Protein AF-0000000074165603 (afdb_homodimer)

Organism: Halobacterium salinarum (strain ATCC 700922 / JCM 11081 / NRC-1) (NCBI:txid64091)

Radius of gyration: 20.22 Å; Cα contacts (8 Å, |Δi|>4): 491; chains: 2; bounding box: 45×56×43 Å

Structure (mmCIF, N/CA/C/O backbone):
data_AF-0000000074165603-model_v1
#
loop_
_entity.id
_entity.type
_entity.pdbx_description
1 polymer 'Uncharacterized protein'
#
loop_
_atom_site.group_PDB
_atom_site.id
_atom_site.type_symbol
_atom_site.label_atom_id
_atom_site.label_alt_id
_atom_site.label_comp_id
_atom_site.label_asym_id
_atom_site.label_entity_id
_atom_site.label_seq_id
_atom_site.pdbx_PDB_ins_code
_atom_site.Cartn_x
_atom_site.Cartn_y
_atom_site.Cartn_z
_atom_site.occupancy
_atom_site.B_iso_or_equiv
_atom_site.auth_seq_id
_atom_site.auth_comp_id
_atom_site.auth_asym_id
_atom_site.auth_atom_id
_atom_site.pdbx_PDB_model_num
ATOM 1 N N . MET A 1 1 ? 16.109 -13.812 -16.594 1 85.31 1 MET A N 1
ATOM 2 C CA . MET A 1 1 ? 16.391 -13.234 -15.289 1 85.31 1 MET A CA 1
ATOM 3 C C . MET A 1 1 ? 15.109 -13.07 -14.477 1 85.31 1 MET A C 1
ATOM 5 O O . MET A 1 1 ? 14.062 -12.742 -15.023 1 85.31 1 MET A O 1
ATOM 9 N N . THR A 1 2 ? 15.117 -13.531 -13.18 1 95.44 2 THR A N 1
ATOM 10 C CA . THR A 1 2 ? 13.961 -13.492 -12.297 1 95.44 2 THR A CA 1
ATOM 11 C C . THR A 1 2 ? 13.578 -12.055 -11.961 1 95.44 2 THR A C 1
ATOM 13 O O . THR A 1 2 ? 14.445 -11.234 -11.641 1 95.44 2 THR A O 1
ATOM 16 N N . GLU A 1 3 ? 12.375 -11.766 -12.234 1 96.88 3 GLU A N 1
ATOM 17 C CA . GLU A 1 3 ? 11.82 -10.461 -11.875 1 96.88 3 GLU A CA 1
ATOM 18 C C . GLU A 1 3 ? 11.133 -10.508 -10.508 1 96.88 3 GLU A C 1
ATOM 20 O O . GLU A 1 3 ? 10.469 -11.492 -10.18 1 96.88 3 GLU A O 1
ATOM 25 N N . THR A 1 4 ? 11.375 -9.523 -9.695 1 97.38 4 THR A N 1
ATOM 26 C CA . THR A 1 4 ? 10.695 -9.445 -8.406 1 97.38 4 THR A CA 1
ATOM 27 C C . THR A 1 4 ? 9.758 -8.242 -8.359 1 97.38 4 THR A C 1
ATOM 29 O O . THR A 1 4 ? 10.133 -7.137 -8.758 1 97.38 4 THR A O 1
ATOM 32 N N . ARG A 1 5 ? 8.547 -8.469 -7.859 1 97.38 5 ARG A N 1
ATOM 33 C CA . ARG A 1 5 ? 7.52 -7.441 -7.719 1 97.38 5 ARG A CA 1
ATOM 34 C C . ARG A 1 5 ? 6.984 -7.398 -6.289 1 97.38 5 ARG A C 1
ATOM 36 O O . ARG A 1 5 ? 6.84 -8.438 -5.645 1 97.38 5 ARG A O 1
ATOM 43 N N . GLY A 1 6 ? 6.656 -6.121 -5.879 1 97.06 6 GLY A N 1
ATOM 44 C CA . GLY A 1 6 ? 6.031 -5.988 -4.57 1 97.06 6 GLY A CA 1
ATOM 45 C C . GLY A 1 6 ? 6.934 -5.328 -3.543 1 97.06 6 GLY A C 1
ATOM 46 O O . GLY A 1 6 ? 8.062 -4.945 -3.855 1 97.06 6 GLY A O 1
ATOM 47 N N . VAL A 1 7 ? 6.367 -5.277 -2.314 1 96.5 7 VAL A N 1
ATOM 48 C CA . VAL A 1 7 ? 7.027 -4.473 -1.297 1 96.5 7 VAL A CA 1
ATOM 49 C C . VAL A 1 7 ? 7.145 -5.27 0.001 1 96.5 7 VAL A C 1
ATOM 51 O O . VAL A 1 7 ? 8.133 -5.148 0.724 1 96.5 7 VAL A O 1
ATOM 54 N N . PHE A 1 8 ? 6.246 -6.145 0.293 1 97.88 8 PHE A N 1
ATOM 55 C CA . PHE A 1 8 ? 6.18 -6.812 1.588 1 97.88 8 PHE A CA 1
ATOM 56 C C . PHE A 1 8 ? 6.754 -8.227 1.5 1 97.88 8 PHE A C 1
ATOM 58 O O . PHE A 1 8 ? 6.324 -9.023 0.666 1 97.88 8 PHE A O 1
ATOM 65 N N . ALA A 1 9 ? 7.609 -8.578 2.256 1 97.12 9 ALA A N 1
ATOM 66 C CA . ALA A 1 9 ? 8.117 -9.93 2.496 1 97.12 9 ALA A CA 1
ATOM 67 C C . ALA A 1 9 ? 8.312 -10.18 3.986 1 97.12 9 ALA A C 1
ATOM 69 O O . ALA A 1 9 ? 9.445 -10.32 4.457 1 97.12 9 ALA A O 1
ATOM 70 N N . PRO A 1 10 ? 7.203 -10.211 4.699 1 98.12 10 PRO A N 1
ATOM 71 C CA . PRO A 1 10 ? 7.332 -10.352 6.152 1 98.12 10 PRO A CA 1
ATOM 72 C C . PRO A 1 10 ? 8.117 -11.594 6.555 1 98.12 10 PRO A C 1
ATOM 74 O O . PRO A 1 10 ? 7.859 -12.688 6.043 1 98.12 10 PRO A O 1
ATOM 77 N N . GLU A 1 11 ? 8.961 -11.445 7.527 1 98.25 11 GLU A N 1
ATOM 78 C CA . GLU A 1 11 ? 9.82 -12.555 7.934 1 98.25 11 GLU A CA 1
ATOM 79 C C . GLU A 1 11 ? 9.195 -13.336 9.094 1 98.25 11 GLU A C 1
ATOM 81 O O . GLU A 1 11 ? 9.492 -14.516 9.281 1 98.25 11 GLU A O 1
ATOM 86 N N . THR A 1 12 ? 8.422 -12.602 9.898 1 98.62 12 THR A N 1
ATOM 87 C CA . THR A 1 12 ? 7.766 -13.203 11.055 1 98.62 12 THR A CA 1
ATOM 88 C C . THR A 1 12 ? 6.277 -12.875 11.07 1 98.62 12 THR A C 1
ATOM 90 O O . THR A 1 12 ? 5.824 -12.008 10.32 1 98.62 12 THR A O 1
ATOM 93 N N . VAL A 1 13 ? 5.598 -13.484 11.953 1 98.62 13 VAL A N 1
ATOM 94 C CA . VAL A 1 13 ? 4.18 -13.188 12.148 1 98.62 13 VAL A CA 1
ATOM 95 C C . VAL A 1 13 ? 4.016 -11.758 12.656 1 98.62 13 VAL A C 1
ATOM 97 O O . VAL A 1 13 ? 3.121 -11.039 12.211 1 98.62 13 VAL A O 1
ATOM 100 N N . ALA A 1 14 ? 4.879 -11.344 13.531 1 98.38 14 ALA A N 1
ATOM 101 C CA . ALA A 1 14 ? 4.828 -9.984 14.047 1 98.38 14 ALA A CA 1
ATOM 102 C C . ALA A 1 14 ? 5.035 -8.969 12.93 1 98.38 14 ALA A C 1
ATOM 104 O O . ALA A 1 14 ? 4.363 -7.93 12.891 1 98.38 14 ALA A O 1
ATOM 105 N N . ASP A 1 15 ? 5.965 -9.305 12.031 1 97.94 15 ASP A N 1
ATOM 106 C CA . ASP A 1 15 ? 6.211 -8.445 10.875 1 97.94 15 ASP A CA 1
ATOM 107 C C . ASP A 1 15 ? 4.973 -8.352 9.984 1 97.94 15 ASP A C 1
ATOM 109 O O . ASP A 1 15 ? 4.633 -7.27 9.5 1 97.94 15 ASP A O 1
ATOM 113 N N . ALA A 1 16 ? 4.359 -9.469 9.766 1 98.56 16 ALA A N 1
ATOM 114 C CA . ALA A 1 16 ? 3.148 -9.508 8.953 1 98.56 16 ALA A CA 1
ATOM 115 C C . ALA A 1 16 ? 2.049 -8.641 9.562 1 98.56 16 ALA A C 1
ATOM 117 O O . ALA A 1 16 ? 1.403 -7.863 8.852 1 98.56 16 ALA A O 1
ATOM 118 N N . LYS A 1 17 ? 1.835 -8.742 10.812 1 98.38 17 LYS A N 1
ATOM 119 C CA . LYS A 1 17 ? 0.836 -7.949 11.523 1 98.38 17 LYS A CA 1
ATOM 120 C C . LYS A 1 17 ? 1.14 -6.457 11.414 1 98.38 17 LYS A C 1
ATOM 122 O O . LYS A 1 17 ? 0.238 -5.648 11.172 1 98.38 17 LYS A O 1
ATOM 127 N N . ALA A 1 18 ? 2.383 -6.145 11.523 1 97.5 18 ALA A N 1
ATOM 128 C CA . ALA A 1 18 ? 2.781 -4.742 11.445 1 97.5 18 ALA A CA 1
ATOM 129 C C . ALA A 1 18 ? 2.502 -4.168 10.055 1 97.5 18 ALA A C 1
ATOM 131 O O . ALA A 1 18 ? 2.006 -3.047 9.93 1 97.5 18 ALA A O 1
ATOM 132 N N . ARG A 1 19 ? 2.83 -4.953 9.016 1 97.75 19 ARG A N 1
ATOM 133 C CA . ARG A 1 19 ? 2.584 -4.492 7.656 1 97.75 19 ARG A CA 1
ATOM 134 C C . ARG A 1 19 ? 1.089 -4.391 7.375 1 97.75 19 ARG A C 1
ATOM 136 O O . ARG A 1 19 ? 0.64 -3.457 6.703 1 97.75 19 ARG A O 1
ATOM 143 N N . PHE A 1 20 ? 0.379 -5.359 7.945 1 98.56 20 PHE A N 1
ATOM 144 C CA . PHE A 1 20 ? -1.066 -5.348 7.754 1 98.56 20 PHE A CA 1
ATOM 145 C C . PHE A 1 20 ? -1.692 -4.129 8.43 1 98.56 20 PHE A C 1
ATOM 147 O O . PHE A 1 20 ? -2.594 -3.502 7.867 1 98.56 20 PHE A O 1
ATOM 154 N N . GLU A 1 21 ? -1.226 -3.768 9.57 1 97 21 GLU A N 1
ATOM 155 C CA . GLU A 1 21 ? -1.684 -2.564 10.258 1 97 21 GLU A CA 1
ATOM 156 C C . GLU A 1 21 ? -1.319 -1.309 9.477 1 97 21 GLU A C 1
ATOM 158 O O . GLU A 1 21 ? -2.096 -0.352 9.43 1 97 21 GLU A O 1
ATOM 163 N N . ALA A 1 22 ? -0.231 -1.366 8.805 1 95.94 22 ALA A N 1
ATOM 164 C CA . ALA A 1 22 ? 0.27 -0.199 8.086 1 95.94 22 ALA A CA 1
ATOM 165 C C . ALA A 1 22 ? -0.603 0.113 6.871 1 95.94 22 ALA A C 1
ATOM 167 O O . ALA A 1 22 ? -0.671 1.262 6.43 1 95.94 22 ALA A O 1
ATOM 168 N N . VAL A 1 23 ? -1.326 -0.876 6.363 1 97.88 23 VAL A N 1
ATOM 169 C CA . VAL A 1 23 ? -2.107 -0.605 5.16 1 97.88 23 VAL A CA 1
ATOM 170 C C . VAL A 1 23 ? -3.543 -0.251 5.547 1 97.88 23 VAL A C 1
ATOM 172 O O . VAL A 1 23 ? -4.363 0.071 4.684 1 97.88 23 VAL A O 1
ATOM 175 N N . GLY A 1 24 ? -3.824 -0.304 6.844 1 97.5 24 GLY A N 1
ATOM 176 C CA . GLY A 1 24 ? -5.145 0.102 7.309 1 97.5 24 GLY A CA 1
ATOM 177 C C . GLY A 1 24 ? -5.555 1.472 6.805 1 97.5 24 GLY A C 1
ATOM 178 O O . GLY A 1 24 ? -6.598 1.613 6.16 1 97.5 24 GLY A O 1
ATOM 179 N N . PRO A 1 25 ? -4.777 2.484 7.008 1 96.62 25 PRO A N 1
ATOM 180 C CA . PRO A 1 25 ? -5.102 3.828 6.523 1 96.62 25 PRO A CA 1
ATOM 181 C C . PRO A 1 25 ? -5.273 3.885 5.008 1 96.62 25 PRO A C 1
ATOM 183 O O . PRO A 1 25 ? -6.121 4.625 4.504 1 96.62 25 PRO A O 1
ATOM 186 N N . ALA A 1 26 ? -4.449 3.1 4.328 1 97.94 26 ALA A N 1
ATOM 187 C CA . ALA A 1 26 ? -4.578 3.039 2.875 1 97.94 26 ALA A CA 1
ATOM 188 C C . ALA A 1 26 ? -5.941 2.488 2.465 1 97.94 26 ALA A C 1
ATOM 190 O O . ALA A 1 26 ? -6.578 3.012 1.549 1 97.94 26 ALA A O 1
ATOM 191 N N . ALA A 1 27 ? -6.367 1.441 3.17 1 98.38 27 ALA A N 1
ATOM 192 C CA . ALA A 1 27 ? -7.668 0.84 2.893 1 98.38 27 ALA A CA 1
ATOM 193 C C . ALA A 1 27 ? -8.789 1.856 3.074 1 98.38 27 ALA A C 1
ATOM 195 O O . ALA A 1 27 ? -9.68 1.967 2.229 1 98.38 27 ALA A O 1
ATOM 196 N N . GLN A 1 28 ? -8.758 2.609 4.121 1 98.25 28 GLN A N 1
ATOM 197 C CA . GLN A 1 28 ? -9.766 3.627 4.406 1 98.25 28 GLN A CA 1
ATOM 198 C C . GLN A 1 28 ? -9.734 4.738 3.361 1 98.25 28 GLN A C 1
ATOM 200 O O . GLN A 1 28 ? -10.773 5.105 2.807 1 98.25 28 GLN A O 1
ATOM 205 N N . ALA A 1 29 ? -8.578 5.184 3.047 1 98.25 29 ALA A N 1
ATOM 206 C CA . ALA A 1 29 ? -8.414 6.309 2.131 1 98.25 29 ALA A CA 1
ATOM 207 C C . ALA A 1 29 ? -8.844 5.93 0.714 1 98.25 29 ALA A C 1
ATOM 209 O O . ALA A 1 29 ? -9.516 6.707 0.031 1 98.25 29 ALA A O 1
ATOM 210 N N . VAL A 1 30 ? -8.438 4.77 0.313 1 98.44 30 VAL A N 1
ATOM 211 C CA . VAL A 1 30 ? -8.734 4.367 -1.058 1 98.44 30 VAL A CA 1
ATOM 212 C C . VAL A 1 30 ? -10.234 4.137 -1.214 1 98.44 30 VAL A C 1
ATOM 214 O O . VAL A 1 30 ? -10.812 4.465 -2.254 1 98.44 30 VAL A O 1
ATOM 217 N N . THR A 1 31 ? -10.891 3.584 -0.212 1 98.31 31 THR A N 1
ATOM 218 C CA . THR A 1 31 ? -12.336 3.371 -0.27 1 98.31 31 THR A CA 1
ATOM 219 C C . THR A 1 31 ? -13.07 4.703 -0.387 1 98.31 31 THR A C 1
ATOM 221 O O . THR A 1 31 ? -13.953 4.859 -1.235 1 98.31 31 THR A O 1
ATOM 224 N N . LYS A 1 32 ? -12.664 5.672 0.34 1 97.5 32 LYS A N 1
ATOM 225 C CA . LYS A 1 32 ? -13.281 6.992 0.294 1 97.5 32 LYS A CA 1
ATOM 226 C C . LYS A 1 32 ? -13 7.684 -1.037 1 97.5 32 LYS A C 1
ATOM 228 O O . LYS A 1 32 ? -13.906 8.25 -1.652 1 97.5 32 LYS A O 1
ATOM 233 N N . ALA A 1 33 ? -11.781 7.598 -1.426 1 98.06 33 ALA A N 1
ATOM 234 C CA . ALA A 1 33 ? -11.367 8.297 -2.639 1 98.06 33 ALA A CA 1
ATOM 235 C C . ALA A 1 33 ? -12.078 7.734 -3.867 1 98.06 33 ALA A C 1
ATOM 237 O O . ALA A 1 33 ? -12.539 8.492 -4.727 1 98.06 33 ALA A O 1
ATOM 238 N N . THR A 1 34 ? -12.188 6.422 -3.955 1 98.5 34 THR A N 1
ATOM 239 C CA . THR A 1 34 ? -12.828 5.828 -5.125 1 98.5 34 THR A CA 1
ATOM 240 C C . THR A 1 34 ? -14.336 6.074 -5.105 1 98.5 34 THR A C 1
ATOM 242 O O . THR A 1 34 ? -14.938 6.328 -6.148 1 98.5 34 THR A O 1
ATOM 245 N N . ALA A 1 35 ? -14.898 5.98 -3.941 1 98.06 35 ALA A N 1
ATOM 246 C CA . ALA A 1 35 ? -16.328 6.289 -3.832 1 98.06 35 ALA A CA 1
ATOM 247 C C . ALA A 1 35 ? -16.609 7.699 -4.336 1 98.06 35 ALA A C 1
ATOM 249 O O . ALA A 1 35 ? -17.594 7.918 -5.051 1 98.06 35 ALA A O 1
ATOM 250 N N . ARG A 1 36 ? -15.773 8.602 -3.947 1 97.38 36 ARG A N 1
ATOM 251 C CA . ARG A 1 36 ? -15.93 9.984 -4.398 1 97.38 36 ARG A CA 1
ATOM 252 C C . ARG A 1 36 ? -15.781 10.086 -5.91 1 97.38 36 ARG A C 1
ATOM 254 O O . ARG A 1 36 ? -16.562 10.773 -6.57 1 97.38 36 ARG A O 1
ATOM 261 N N . GLU A 1 37 ? -14.82 9.453 -6.422 1 98.06 37 GLU A N 1
ATOM 262 C CA . GLU A 1 37 ? -14.57 9.477 -7.863 1 98.06 37 GLU A CA 1
ATOM 263 C C . GLU A 1 37 ? -15.727 8.836 -8.633 1 98.06 37 GLU A C 1
ATOM 265 O O . GLU A 1 37 ? -16.031 9.242 -9.75 1 98.06 37 GLU A O 1
ATOM 270 N N . MET A 1 38 ? -16.344 7.914 -8.008 1 98.19 38 MET A N 1
ATOM 271 C CA . MET A 1 38 ? -17.5 7.254 -8.625 1 98.19 38 MET A CA 1
ATOM 272 C C . MET A 1 38 ? -18.766 8.062 -8.406 1 98.19 38 MET A C 1
ATOM 274 O O . MET A 1 38 ? -19.859 7.605 -8.742 1 98.19 38 MET A O 1
ATOM 278 N N . GLU A 1 39 ? -18.688 9.125 -7.715 1 96.88 39 GLU A N 1
ATOM 279 C CA . GLU A 1 39 ? -19.766 10.078 -7.469 1 96.88 39 GLU A CA 1
ATOM 280 C C . GLU A 1 39 ? -20.859 9.445 -6.617 1 96.88 39 GLU A C 1
ATOM 282 O O . GLU A 1 39 ? -22.047 9.633 -6.895 1 96.88 39 GLU A O 1
ATOM 287 N N . PHE A 1 40 ? -20.422 8.68 -5.664 1 97.88 40 PHE A N 1
ATOM 288 C CA . PHE A 1 40 ? -21.391 8.195 -4.695 1 97.88 40 PHE A CA 1
ATOM 289 C C . PHE A 1 40 ? -22.078 9.367 -3.994 1 97.88 40 PHE A C 1
ATOM 291 O O . PHE A 1 40 ? -21.422 10.328 -3.6 1 97.88 40 PHE A O 1
ATOM 298 N N . SER A 1 41 ? -23.422 9.25 -3.844 1 97.38 41 SER A N 1
ATOM 299 C CA . SER A 1 41 ? -24.094 10.148 -2.922 1 97.38 41 SER A CA 1
ATOM 300 C C . SER A 1 41 ? -23.812 9.781 -1.471 1 97.38 41 SER A C 1
ATOM 302 O O . SER A 1 41 ? -23.312 8.688 -1.19 1 97.38 41 SER A O 1
ATOM 304 N N . LYS A 1 42 ? -24.062 10.664 -0.597 1 97.5 42 LYS A N 1
ATOM 305 C CA . LYS A 1 42 ? -23.891 10.375 0.825 1 97.5 42 LYS A CA 1
ATOM 306 C C . LYS A 1 42 ? -24.656 9.117 1.233 1 97.5 42 LYS A C 1
ATOM 308 O O . LYS A 1 42 ? -24.109 8.273 1.949 1 97.5 42 LYS A O 1
ATOM 313 N N . ALA A 1 43 ? -25.906 9.039 0.8 1 97.62 43 ALA A N 1
ATOM 314 C CA . ALA A 1 43 ? -26.719 7.879 1.129 1 97.62 43 ALA A CA 1
ATOM 315 C C . ALA A 1 43 ? -26.094 6.598 0.584 1 97.62 43 ALA A C 1
ATOM 317 O O . ALA A 1 43 ? -26.094 5.57 1.266 1 97.62 43 ALA A O 1
ATOM 318 N N . GLU A 1 44 ? -25.703 6.672 -0.69 1 97.5 44 GLU A N 1
ATOM 319 C CA . GLU A 1 44 ? -25.078 5.508 -1.303 1 97.5 44 GLU A CA 1
ATOM 320 C C . GLU A 1 44 ? -23.797 5.113 -0.558 1 97.5 44 GLU A C 1
ATOM 322 O O . GLU A 1 44 ? -23.547 3.928 -0.344 1 97.5 44 GLU A O 1
ATOM 327 N N . TYR A 1 45 ? -23.016 6.062 -0.215 1 97.88 45 TYR A N 1
ATOM 328 C CA . TYR A 1 45 ? -21.797 5.828 0.552 1 97.88 45 TYR A CA 1
ATOM 329 C C . TYR A 1 45 ? -22.109 5.125 1.868 1 97.88 45 TYR A C 1
ATOM 331 O O . TYR A 1 45 ? -21.5 4.105 2.193 1 97.88 45 TYR A O 1
ATOM 339 N N . ASP A 1 46 ? -23.016 5.617 2.613 1 96.81 46 ASP A N 1
ATOM 340 C CA . ASP A 1 46 ? -23.391 5.07 3.916 1 96.81 46 ASP A CA 1
ATOM 341 C C . ASP A 1 46 ? -23.875 3.629 3.789 1 96.81 46 ASP A C 1
ATOM 343 O O . ASP A 1 46 ? -23.625 2.801 4.668 1 96.81 46 ASP A O 1
ATOM 347 N N . ASP A 1 47 ? -24.531 3.4 2.754 1 96.94 47 ASP A N 1
ATOM 348 C CA . ASP A 1 47 ? -25.125 2.086 2.547 1 96.94 47 ASP A CA 1
ATOM 349 C C . ASP A 1 47 ? -24.094 1.08 2.061 1 96.94 47 ASP A C 1
ATOM 351 O O . ASP A 1 47 ? -24.078 -0.07 2.504 1 96.94 47 ASP A O 1
ATOM 355 N N . ARG A 1 48 ? -23.219 1.533 1.191 1 97.06 48 ARG A N 1
ATOM 356 C CA . ARG A 1 48 ? -22.375 0.578 0.472 1 97.06 48 ARG A CA 1
ATOM 357 C C . ARG A 1 48 ? -21 0.454 1.123 1 97.06 48 ARG A C 1
ATOM 359 O O . ARG A 1 48 ? -20.328 -0.56 0.958 1 97.06 48 ARG A O 1
ATOM 366 N N . VAL A 1 49 ? -20.516 1.497 1.646 1 97.25 49 VAL A N 1
ATOM 367 C CA . VAL A 1 49 ? -19.188 1.471 2.256 1 97.25 49 VAL A CA 1
ATOM 368 C C . VAL A 1 49 ? -19.297 1.046 3.719 1 97.25 49 VAL A C 1
ATOM 370 O O . VAL A 1 49 ? -19.297 1.889 4.617 1 97.25 49 VAL A O 1
ATOM 373 N N . THR A 1 50 ? -19.297 -0.231 3.982 1 97.75 50 THR A N 1
ATOM 374 C CA . THR A 1 50 ? -19.422 -0.819 5.312 1 97.75 50 THR A CA 1
ATOM 375 C C . THR A 1 50 ? -18.047 -1.206 5.852 1 97.75 50 THR A C 1
ATOM 377 O O . THR A 1 50 ? -17.031 -1.091 5.148 1 97.75 50 THR A O 1
ATOM 380 N N . SER A 1 51 ? -18.047 -1.693 7.086 1 97.12 51 SER A N 1
ATOM 381 C CA . SER A 1 51 ? -16.797 -2.154 7.684 1 97.12 51 SER A CA 1
ATOM 382 C C . SER A 1 51 ? -16.234 -3.344 6.922 1 97.12 51 SER A C 1
ATOM 384 O O . SER A 1 51 ? -15.016 -3.479 6.797 1 97.12 51 SER A O 1
ATOM 386 N N . SER A 1 52 ? -17.172 -4.191 6.391 1 97.69 52 SER A N 1
ATOM 387 C CA . SER A 1 52 ? -16.734 -5.348 5.617 1 97.69 52 SER A CA 1
ATOM 388 C C . SER A 1 52 ? -16.016 -4.922 4.336 1 97.69 52 SER A C 1
ATOM 390 O O . SER A 1 52 ? -15.055 -5.562 3.914 1 97.69 52 SER A O 1
ATOM 392 N N . VAL A 1 53 ? -16.469 -3.854 3.711 1 98.5 53 VAL A N 1
ATOM 393 C CA . VAL A 1 53 ? -15.859 -3.346 2.49 1 98.5 53 VAL A CA 1
ATOM 394 C C . VAL A 1 53 ? -14.453 -2.83 2.799 1 98.5 53 VAL A C 1
ATOM 396 O O . VAL A 1 53 ? -13.508 -3.111 2.059 1 98.5 53 VAL A O 1
ATOM 399 N N . VAL A 1 54 ? -14.266 -2.129 3.891 1 98.44 54 VAL A N 1
ATOM 400 C CA . VAL A 1 54 ? -12.969 -1.574 4.266 1 98.44 54 VAL A CA 1
ATOM 401 C C . VAL A 1 54 ? -12.008 -2.705 4.629 1 98.44 54 VAL A C 1
ATOM 403 O O . VAL A 1 54 ? -10.82 -2.648 4.297 1 98.44 54 VAL A O 1
ATOM 406 N N . GLU A 1 55 ? -12.523 -3.699 5.32 1 98.19 55 GLU A N 1
ATOM 407 C CA . GLU A 1 55 ? -11.688 -4.852 5.656 1 98.19 55 GLU A CA 1
ATOM 408 C C . GLU A 1 55 ? -11.242 -5.594 4.398 1 98.19 55 GLU A C 1
ATOM 410 O O . GLU A 1 55 ? -10.078 -6 4.293 1 98.19 55 GLU A O 1
ATOM 415 N N . THR A 1 56 ? -12.148 -5.762 3.457 1 98.38 56 THR A N 1
ATOM 416 C CA . THR A 1 56 ? -11.828 -6.383 2.176 1 98.38 56 THR A CA 1
ATOM 417 C C . THR A 1 56 ? -10.766 -5.574 1.436 1 98.38 56 THR A C 1
ATOM 419 O O . THR A 1 56 ? -9.859 -6.145 0.825 1 98.38 56 THR A O 1
ATOM 422 N N . ALA A 1 57 ? -10.945 -4.25 1.464 1 98.75 57 ALA A N 1
ATOM 423 C CA . ALA A 1 57 ? -9.938 -3.367 0.874 1 98.75 57 ALA A CA 1
ATOM 424 C C . ALA A 1 57 ? -8.578 -3.576 1.521 1 98.75 57 ALA A C 1
ATOM 426 O O . ALA A 1 57 ? -7.559 -3.662 0.829 1 98.75 57 ALA A O 1
ATOM 427 N N . ARG A 1 58 ? -8.539 -3.66 2.836 1 98.81 58 ARG A N 1
ATOM 428 C CA . ARG A 1 58 ? -7.309 -3.834 3.6 1 98.81 58 ARG A CA 1
ATOM 429 C C . ARG A 1 58 ? -6.594 -5.121 3.201 1 98.81 58 ARG A C 1
ATOM 431 O O . ARG A 1 58 ? -5.379 -5.121 2.986 1 98.81 58 ARG A O 1
ATOM 438 N N . GLU A 1 59 ? -7.328 -6.184 3.08 1 98.81 59 GLU A N 1
ATOM 439 C CA . GLU A 1 59 ? -6.773 -7.469 2.666 1 98.81 59 GLU A CA 1
ATOM 440 C C . GLU A 1 59 ? -6.207 -7.395 1.251 1 98.81 59 GLU A C 1
ATOM 442 O O . GLU A 1 59 ? -5.109 -7.895 0.99 1 98.81 59 GLU A O 1
ATOM 447 N N . ALA A 1 60 ? -6.961 -6.766 0.367 1 98.69 60 ALA A N 1
ATOM 448 C CA . ALA A 1 60 ? -6.555 -6.664 -1.032 1 98.69 60 ALA A CA 1
ATOM 449 C C . ALA A 1 60 ? -5.273 -5.844 -1.174 1 98.69 60 ALA A C 1
ATOM 451 O O . ALA A 1 60 ? -4.379 -6.207 -1.941 1 98.69 60 ALA A O 1
ATOM 452 N N . VAL A 1 61 ? -5.203 -4.707 -0.451 1 98.81 61 VAL A N 1
ATOM 453 C CA . VAL A 1 61 ? -4.008 -3.873 -0.52 1 98.81 61 VAL A CA 1
ATOM 454 C C . VAL A 1 61 ? -2.805 -4.648 0.014 1 98.81 61 VAL A C 1
ATOM 456 O O . VAL A 1 61 ? -1.767 -4.727 -0.645 1 98.81 61 VAL A O 1
ATOM 459 N N . PHE A 1 62 ? -2.938 -5.293 1.146 1 98.88 62 PHE A N 1
ATOM 460 C CA . PHE A 1 62 ? -1.843 -6.055 1.734 1 98.88 62 PHE A CA 1
ATOM 461 C C . PHE A 1 62 ? -1.356 -7.133 0.775 1 98.88 62 PHE A C 1
ATOM 463 O O . PHE A 1 62 ? -0.169 -7.191 0.448 1 98.88 62 PHE A O 1
ATOM 470 N N . ALA A 1 63 ? -2.291 -7.938 0.344 1 98.81 63 ALA A N 1
ATOM 471 C CA . ALA A 1 63 ? -1.938 -9.055 -0.532 1 98.81 63 ALA A CA 1
ATOM 472 C C . ALA A 1 63 ? -1.217 -8.562 -1.783 1 98.81 63 ALA A C 1
ATOM 474 O O . ALA A 1 63 ? -0.227 -9.156 -2.213 1 98.81 63 ALA A O 1
ATOM 475 N N . SER A 1 64 ? -1.667 -7.453 -2.33 1 98.62 64 SER A N 1
ATOM 476 C CA . SER A 1 64 ? -1.162 -6.945 -3.604 1 98.62 64 SER A CA 1
ATOM 477 C C . SER A 1 64 ? 0.258 -6.41 -3.461 1 98.62 64 SER A C 1
ATOM 479 O O . SER A 1 64 ? 0.938 -6.168 -4.461 1 98.62 64 SER A O 1
ATOM 481 N N . LEU A 1 65 ? 0.691 -6.219 -2.242 1 98.44 65 LEU A N 1
ATOM 482 C CA . LEU A 1 65 ? 2.01 -5.637 -2.018 1 98.44 65 LEU A CA 1
ATOM 483 C C . LEU A 1 65 ? 3.018 -6.711 -1.626 1 98.44 65 LEU A C 1
ATOM 485 O O . LEU A 1 65 ? 4.203 -6.422 -1.448 1 98.44 65 LEU A O 1
ATOM 489 N N . LEU A 1 66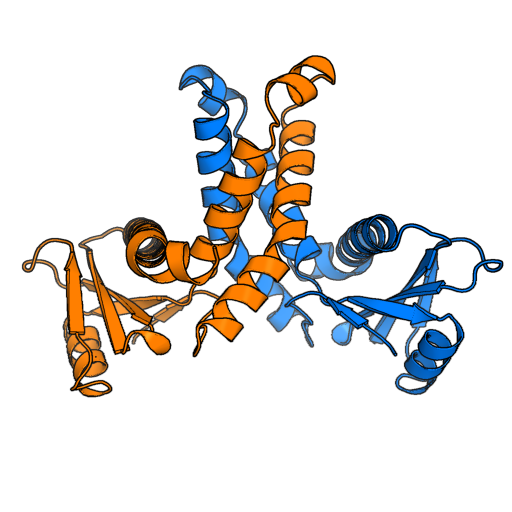 ? 2.566 -7.973 -1.494 1 98.75 66 LEU A N 1
ATOM 490 C CA . LEU A 1 66 ? 3.49 -9.062 -1.195 1 98.75 66 LEU A CA 1
ATOM 491 C C . LEU A 1 66 ? 4.508 -9.234 -2.318 1 98.75 66 LEU A C 1
ATOM 493 O O . LEU A 1 66 ? 4.156 -9.164 -3.498 1 98.75 66 LEU A O 1
ATOM 497 N N . VAL A 1 67 ? 5.68 -9.445 -1.933 1 98.56 67 VAL A N 1
ATOM 498 C CA . VAL A 1 67 ? 6.746 -9.703 -2.893 1 98.56 67 VAL A CA 1
ATOM 499 C C . VAL A 1 67 ? 6.508 -11.039 -3.592 1 98.56 67 VAL A C 1
ATOM 501 O O . VAL A 1 67 ? 6.238 -12.047 -2.936 1 98.56 67 VAL A O 1
ATOM 504 N N . VAL A 1 68 ? 6.629 -11.055 -4.879 1 98.62 68 VAL A N 1
ATOM 505 C CA . VAL A 1 68 ? 6.477 -12.234 -5.723 1 98.62 68 VAL A CA 1
ATOM 506 C C . VAL A 1 68 ? 7.578 -12.266 -6.777 1 98.62 68 VAL A C 1
ATOM 508 O O . VAL A 1 68 ? 7.902 -11.234 -7.375 1 98.62 68 VAL A O 1
ATOM 511 N N . ALA A 1 69 ? 8.156 -13.359 -6.945 1 98.75 69 ALA A N 1
ATOM 512 C CA . ALA A 1 69 ? 9.125 -13.57 -8.016 1 98.75 69 ALA A CA 1
ATOM 513 C C . ALA A 1 69 ? 8.438 -14.109 -9.273 1 98.75 69 ALA A C 1
ATOM 515 O O . ALA A 1 69 ? 7.484 -14.883 -9.188 1 98.75 69 ALA A O 1
ATOM 516 N N . VAL A 1 70 ? 8.875 -13.695 -10.406 1 98.5 70 VAL A N 1
ATOM 517 C CA . VAL A 1 70 ? 8.375 -14.102 -11.719 1 98.5 70 VAL A CA 1
ATOM 518 C C . VAL A 1 70 ? 9.539 -14.594 -12.578 1 98.5 70 VAL A C 1
ATOM 520 O O . VAL A 1 70 ? 10.531 -13.891 -12.75 1 98.5 70 VAL A O 1
ATOM 523 N N . GLY A 1 71 ? 9.422 -15.766 -13.047 1 97.56 71 GLY A N 1
ATOM 524 C CA . GLY A 1 71 ? 10.492 -16.266 -13.891 1 97.56 71 GLY A CA 1
ATOM 525 C C . GLY A 1 71 ? 10.164 -17.594 -14.547 1 97.56 71 GLY A C 1
ATOM 526 O O . GLY A 1 71 ? 9 -18 -14.602 1 97.56 71 GLY A O 1
ATOM 527 N N . SER A 1 72 ? 11.211 -18.172 -15.102 1 95.56 72 SER A N 1
ATOM 528 C CA . SER A 1 72 ? 11.062 -19.5 -15.688 1 95.56 72 SER A CA 1
ATOM 529 C C . SER A 1 72 ? 10.953 -20.578 -14.609 1 95.56 72 SER A C 1
ATOM 531 O O . SER A 1 72 ? 11.305 -20.344 -13.453 1 95.56 72 SER A O 1
ATOM 533 N N . TYR A 1 73 ? 10.477 -21.734 -15.07 1 93.06 73 TYR A N 1
ATOM 534 C CA . TYR A 1 73 ? 10.406 -22.859 -14.141 1 93.06 73 TYR A CA 1
ATOM 535 C C . TYR A 1 73 ? 11.797 -23.234 -13.641 1 93.06 73 TYR A C 1
ATOM 537 O O . TYR A 1 73 ? 11.953 -23.656 -12.492 1 93.06 73 TYR A O 1
ATOM 545 N N . GLU A 1 74 ? 12.789 -23.094 -14.484 1 93.38 74 GLU A N 1
ATOM 546 C CA . GLU A 1 74 ? 14.156 -23.391 -14.07 1 93.38 74 GLU A CA 1
ATOM 547 C C . GLU A 1 74 ? 14.602 -22.453 -12.945 1 93.38 74 GLU A C 1
ATOM 549 O O . GLU A 1 74 ? 15.234 -22.875 -11.984 1 93.38 74 GLU A O 1
ATOM 554 N N . GLU A 1 75 ? 14.32 -21.203 -13.109 1 96.75 75 GLU A N 1
ATOM 555 C CA . GLU A 1 75 ? 14.633 -20.219 -12.07 1 96.75 75 GLU A CA 1
ATOM 556 C C . GLU A 1 75 ? 13.883 -20.531 -10.781 1 96.75 75 GLU A C 1
ATOM 558 O O . GLU A 1 75 ? 14.422 -20.344 -9.688 1 96.75 75 GLU A O 1
ATOM 563 N N . PHE A 1 76 ? 12.727 -20.969 -10.969 1 96.75 76 PHE A N 1
ATOM 564 C CA . PHE A 1 76 ? 11.945 -21.391 -9.805 1 96.75 76 PHE A CA 1
ATOM 565 C C . PHE A 1 76 ? 12.609 -22.578 -9.117 1 96.75 76 PHE A C 1
ATOM 567 O O . PHE A 1 76 ? 12.734 -22.594 -7.887 1 96.75 76 PHE A O 1
ATOM 574 N N . ALA A 1 77 ? 12.953 -23.5 -9.844 1 93.62 77 ALA A N 1
ATOM 575 C CA . ALA A 1 77 ? 13.633 -24.672 -9.289 1 93.62 77 ALA A CA 1
ATOM 576 C C . ALA A 1 77 ? 14.875 -24.25 -8.508 1 93.62 77 ALA A C 1
ATOM 578 O O . ALA A 1 77 ? 15.164 -24.812 -7.445 1 93.62 77 ALA A O 1
ATOM 579 N N . ALA A 1 78 ? 15.555 -23.344 -9.023 1 95.19 78 ALA A N 1
ATOM 580 C CA . ALA A 1 78 ? 16.734 -22.812 -8.344 1 95.19 78 ALA A CA 1
ATOM 581 C C . ALA A 1 78 ? 16.359 -22.156 -7.02 1 95.19 78 ALA A C 1
ATOM 583 O O . ALA A 1 78 ? 17.047 -22.328 -6.016 1 95.19 78 ALA A O 1
ATOM 584 N N . ALA A 1 79 ? 15.289 -21.391 -7.055 1 95.19 79 ALA A N 1
ATOM 585 C CA . ALA A 1 79 ? 14.812 -20.734 -5.84 1 95.19 79 ALA A CA 1
ATOM 586 C C . ALA A 1 79 ? 14.453 -21.766 -4.77 1 95.19 79 ALA A C 1
ATOM 588 O O . ALA A 1 79 ? 14.68 -21.547 -3.58 1 95.19 79 ALA A O 1
ATOM 589 N N . ARG A 1 80 ? 13.922 -22.875 -5.141 1 96 80 ARG A N 1
ATOM 590 C CA . ARG A 1 80 ? 13.578 -23.953 -4.219 1 96 80 ARG A CA 1
ATOM 591 C C . ARG A 1 80 ? 14.82 -24.5 -3.527 1 96 80 ARG A C 1
ATOM 593 O O . ARG A 1 80 ? 14.773 -24.859 -2.35 1 96 80 ARG A O 1
ATOM 600 N N . THR A 1 81 ? 15.844 -24.516 -4.242 1 96.25 81 THR A N 1
ATOM 601 C CA . THR A 1 81 ? 17.062 -25.094 -3.691 1 96.25 81 THR A CA 1
ATOM 602 C C . THR A 1 81 ? 17.656 -24.172 -2.617 1 96.25 81 THR A C 1
ATOM 604 O O . THR A 1 81 ? 18.391 -24.625 -1.747 1 96.25 81 THR A O 1
ATOM 607 N N . GLU A 1 82 ? 17.297 -22.906 -2.674 1 95.31 82 GLU A N 1
ATOM 608 C CA . GLU A 1 82 ? 17.75 -21.953 -1.667 1 95.31 82 GLU A CA 1
ATOM 609 C C . GLU A 1 82 ? 17.047 -22.172 -0.335 1 95.31 82 GLU A C 1
ATOM 611 O O . GLU A 1 82 ? 17.516 -21.719 0.71 1 95.31 82 GLU A O 1
ATOM 616 N N . HIS A 1 83 ? 15.898 -22.812 -0.401 1 96.06 83 HIS A N 1
ATOM 617 C CA . HIS A 1 83 ? 15.125 -23.188 0.784 1 96.06 83 HIS A CA 1
ATOM 618 C C . HIS A 1 83 ? 14.773 -24.672 0.777 1 96.06 83 HIS A C 1
ATOM 620 O O . HIS A 1 83 ? 13.602 -25.031 0.659 1 96.06 83 HIS A O 1
ATOM 626 N N . PRO A 1 84 ? 15.711 -25.469 0.976 1 95.62 84 PRO A N 1
ATOM 627 C CA . PRO A 1 84 ? 15.539 -26.906 0.744 1 95.62 84 PRO A CA 1
ATOM 628 C C . PRO A 1 84 ? 14.539 -27.547 1.7 1 95.62 84 PRO A C 1
ATOM 630 O O . PRO A 1 84 ? 13.93 -28.578 1.374 1 95.62 84 PRO A O 1
ATOM 633 N N . ASP A 1 85 ? 14.328 -26.969 2.828 1 96.69 85 ASP A N 1
ATOM 634 C CA . ASP A 1 85 ? 13.422 -27.562 3.812 1 96.69 85 ASP A CA 1
ATOM 635 C C . ASP A 1 85 ? 12.016 -26.984 3.672 1 96.69 85 ASP A C 1
ATOM 637 O O . ASP A 1 85 ? 11.078 -27.469 4.312 1 96.69 85 ASP A O 1
ATOM 641 N N . ALA A 1 86 ? 11.883 -25.984 2.826 1 97.81 86 ALA A N 1
ATOM 642 C CA . ALA A 1 86 ? 10.586 -25.312 2.684 1 97.81 86 ALA A CA 1
ATOM 643 C C . ALA A 1 86 ? 9.57 -26.219 1.997 1 97.81 86 ALA A C 1
ATOM 645 O O . ALA A 1 86 ? 9.898 -26.906 1.027 1 97.81 86 ALA A O 1
ATOM 646 N N . GLU A 1 87 ? 8.383 -26.281 2.562 1 98 87 GLU A N 1
ATOM 647 C CA . GLU A 1 87 ? 7.273 -26.922 1.852 1 98 87 GLU A CA 1
ATOM 648 C C . GLU A 1 87 ? 6.895 -26.125 0.602 1 98 87 GLU A C 1
ATOM 650 O O . GLU A 1 87 ? 6.801 -24.906 0.643 1 98 87 GLU A O 1
ATOM 655 N N . VAL A 1 88 ? 6.727 -26.844 -0.485 1 97.25 88 VAL A N 1
ATOM 656 C CA . VAL A 1 88 ? 6.355 -26.172 -1.724 1 97.25 88 VAL A CA 1
ATOM 657 C C . VAL A 1 88 ? 4.906 -26.5 -2.076 1 97.25 88 VAL A C 1
ATOM 659 O O . VAL A 1 88 ? 4.547 -27.672 -2.215 1 97.25 88 VAL A O 1
ATOM 662 N N . VAL A 1 89 ? 4.109 -25.5 -2.162 1 97.5 89 VAL A N 1
ATOM 663 C CA . VAL A 1 89 ? 2.729 -25.625 -2.609 1 97.5 89 VAL A CA 1
ATOM 664 C C . VAL A 1 89 ? 2.57 -24.969 -3.986 1 97.5 89 VAL A C 1
ATOM 666 O O . VAL A 1 89 ? 2.586 -23.75 -4.113 1 97.5 89 VAL A O 1
ATOM 669 N N . GLN A 1 90 ? 2.367 -25.766 -4.945 1 95.94 90 GLN A N 1
ATOM 670 C CA . GLN A 1 90 ? 2.328 -25.266 -6.312 1 95.94 90 GLN A CA 1
ATOM 671 C C . GLN A 1 90 ? 0.931 -25.406 -6.914 1 95.94 90 GLN A C 1
ATOM 673 O O . GLN A 1 90 ? 0.295 -26.453 -6.777 1 95.94 90 GLN A O 1
ATOM 678 N N . HIS A 1 91 ? 0.538 -24.375 -7.559 1 95.75 91 HIS A N 1
ATOM 679 C CA . HIS A 1 91 ? -0.731 -24.359 -8.273 1 95.75 91 HIS A CA 1
ATOM 680 C C . HIS A 1 91 ? -0.51 -24.234 -9.781 1 95.75 91 HIS A C 1
ATOM 682 O O . HIS A 1 91 ? 0.476 -23.641 -10.219 1 95.75 91 HIS A O 1
ATOM 688 N N . GLY A 1 92 ? -1.448 -24.734 -10.633 1 90.31 92 GLY A N 1
ATOM 689 C CA . GLY A 1 92 ? -1.372 -24.594 -12.078 1 90.31 92 GLY A CA 1
ATOM 690 C C . GLY A 1 92 ? -0.752 -25.781 -12.773 1 90.31 92 GLY A C 1
ATOM 691 O O . GLY A 1 92 ? -0.369 -26.766 -12.117 1 90.31 92 GLY A O 1
ATOM 692 N N . SER A 1 93 ? -0.591 -25.734 -14.086 1 84.5 93 SER A N 1
ATOM 693 C CA . SER A 1 93 ? -0.14 -26.844 -14.914 1 84.5 93 SER A CA 1
ATOM 694 C C . SER A 1 93 ? 1.368 -27.047 -14.805 1 84.5 93 SER A C 1
ATOM 696 O O . SER A 1 93 ? 2.107 -26.078 -14.555 1 84.5 93 SER A O 1
ATOM 698 N N . GLN A 1 94 ? 1.832 -28.188 -15.078 1 78.69 94 GLN A N 1
ATOM 699 C CA . GLN A 1 94 ? 3.262 -28.484 -15.109 1 78.69 94 GLN A CA 1
ATOM 700 C C . GLN A 1 94 ? 3.818 -28.375 -16.531 1 78.69 94 GLN A C 1
ATOM 702 O O . GLN A 1 94 ? 5.027 -28.469 -16.734 1 78.69 94 GLN A O 1
ATOM 707 N N . ASP A 1 95 ? 2.941 -28.094 -17.391 1 85.06 95 ASP A N 1
ATOM 708 C CA . ASP A 1 95 ? 3.34 -28.094 -18.797 1 85.06 95 ASP A CA 1
ATOM 709 C C . ASP A 1 95 ? 3.688 -26.688 -19.281 1 85.06 95 ASP A C 1
ATOM 711 O O . ASP A 1 95 ? 3.697 -26.422 -20.484 1 85.06 95 ASP A O 1
ATOM 715 N N . VAL A 1 96 ? 3.814 -25.859 -18.391 1 85.88 96 VAL A N 1
ATOM 716 C CA . VAL A 1 96 ? 4.141 -24.5 -18.812 1 85.88 96 VAL A CA 1
ATOM 717 C C . VAL A 1 96 ? 5.523 -24.109 -18.281 1 85.88 96 VAL A C 1
ATOM 719 O O . VAL A 1 96 ? 6.008 -24.688 -17.312 1 85.88 96 VAL A O 1
ATOM 722 N N . ALA A 1 97 ? 6.113 -23.094 -18.938 1 89.06 97 ALA A N 1
ATOM 723 C CA . ALA A 1 97 ? 7.539 -22.844 -18.75 1 89.06 97 ALA A CA 1
ATOM 724 C C . ALA A 1 97 ? 7.781 -21.781 -17.688 1 89.06 97 ALA A C 1
ATOM 726 O O . ALA A 1 97 ? 8.914 -21.594 -17.234 1 89.06 97 ALA A O 1
ATOM 727 N N . ASN A 1 98 ? 6.676 -21.094 -17.312 1 96.69 98 ASN A N 1
ATOM 728 C CA . ASN A 1 98 ? 6.91 -19.969 -16.406 1 96.69 98 ASN A CA 1
ATOM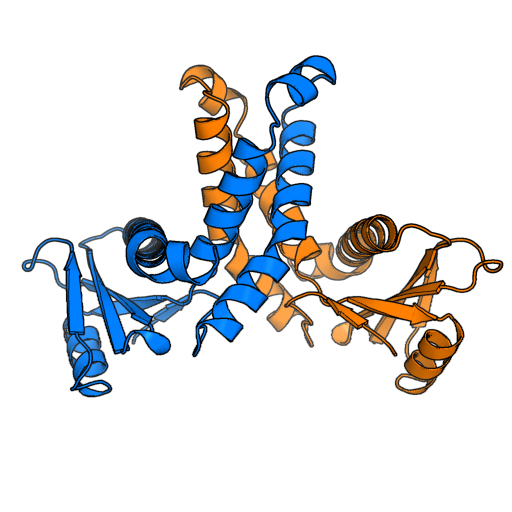 729 C C . ASN A 1 98 ? 6.211 -20.172 -15.07 1 96.69 98 ASN A C 1
ATOM 731 O O . ASN A 1 98 ? 5.25 -20.922 -14.969 1 96.69 98 ASN A O 1
ATOM 735 N N . ALA A 1 99 ? 6.758 -19.469 -14.07 1 97.12 99 ALA A N 1
ATOM 736 C CA . ALA A 1 99 ? 6.195 -19.578 -12.727 1 97.12 99 ALA A CA 1
ATOM 737 C C . ALA A 1 99 ? 6.305 -18.25 -11.977 1 97.12 99 ALA A C 1
ATOM 739 O O . ALA A 1 99 ? 7.156 -17.422 -12.297 1 97.12 99 ALA A O 1
ATOM 740 N N . VAL A 1 100 ? 5.387 -18.078 -11.094 1 98.44 100 VAL A N 1
ATOM 741 C CA . VAL A 1 100 ? 5.465 -17.062 -10.062 1 98.44 100 VAL A CA 1
ATOM 742 C C . VAL A 1 100 ? 5.512 -17.719 -8.688 1 98.44 100 VAL A C 1
ATOM 744 O O . VAL A 1 100 ? 4.91 -18.781 -8.477 1 98.44 100 VAL A O 1
ATOM 747 N N . TRP A 1 101 ? 6.246 -17.078 -7.742 1 98.56 101 TRP A N 1
ATOM 748 C CA . TRP A 1 101 ? 6.309 -17.719 -6.43 1 98.56 101 TRP A CA 1
ATOM 749 C C . TRP A 1 101 ? 6.582 -16.688 -5.34 1 98.56 101 TRP A C 1
ATOM 751 O O . TRP A 1 101 ? 7.059 -15.586 -5.625 1 98.56 101 TRP A O 1
ATOM 761 N N . HIS A 1 102 ? 6.207 -17 -4.168 1 98.75 102 HIS A N 1
ATOM 762 C CA . HIS A 1 102 ? 6.375 -16.219 -2.943 1 98.75 102 HIS A CA 1
ATOM 763 C C . HIS A 1 102 ? 6.828 -17.109 -1.787 1 98.75 102 HIS A C 1
ATOM 765 O O . HIS A 1 102 ? 6.203 -18.125 -1.502 1 98.75 102 HIS A O 1
ATOM 771 N N . TYR A 1 103 ? 7.914 -16.797 -1.196 1 98.44 103 TYR A N 1
ATOM 772 C CA . TYR A 1 103 ? 8.406 -17.484 -0.013 1 98.44 103 TYR A CA 1
ATOM 773 C C . TYR A 1 103 ? 7.832 -16.875 1.259 1 98.44 103 TYR A C 1
ATOM 775 O O . TYR A 1 103 ? 7.789 -15.656 1.404 1 98.44 103 TYR A O 1
ATOM 783 N N . VAL A 1 104 ? 7.332 -17.688 2.113 1 98.56 104 VAL A N 1
ATOM 784 C CA . VAL A 1 104 ? 6.777 -17.297 3.408 1 98.56 104 VAL A CA 1
ATOM 785 C C . VAL A 1 104 ? 7.719 -17.75 4.523 1 98.56 104 VAL A C 1
ATOM 787 O O . VAL A 1 104 ? 7.602 -18.875 5.035 1 98.56 104 VAL A O 1
ATOM 790 N N . PRO A 1 105 ? 8.523 -16.906 5.008 1 97.56 105 PRO A N 1
ATOM 791 C CA . PRO A 1 105 ? 9.602 -17.312 5.922 1 97.56 105 PRO A CA 1
ATOM 792 C C . PRO A 1 105 ? 9.07 -17.938 7.211 1 97.56 105 PRO A C 1
ATOM 794 O O . PRO A 1 105 ? 9.609 -18.953 7.672 1 97.56 105 PRO A O 1
ATOM 797 N N . PHE A 1 106 ? 8.031 -17.391 7.828 1 98.12 106 PHE A N 1
ATOM 798 C CA . PHE A 1 106 ? 7.598 -17.844 9.148 1 98.12 106 PHE A CA 1
ATOM 799 C C . PHE A 1 106 ? 6.867 -19.172 9.047 1 98.12 106 PHE A C 1
ATOM 801 O O . PHE A 1 106 ? 6.641 -19.828 10.062 1 98.12 106 PHE A O 1
ATOM 808 N N . ALA A 1 107 ? 6.473 -19.562 7.922 1 97.88 107 ALA A N 1
ATOM 809 C CA . ALA A 1 107 ? 5.867 -20.875 7.695 1 97.88 107 ALA A CA 1
ATOM 810 C C . ALA A 1 107 ? 6.848 -21.812 7.004 1 97.88 107 ALA A C 1
ATOM 812 O O . ALA A 1 107 ? 6.555 -23 6.812 1 97.88 107 ALA A O 1
ATOM 813 N N . ASP A 1 108 ? 8.008 -21.266 6.625 1 97.81 108 ASP A N 1
ATOM 814 C CA . ASP A 1 108 ? 9 -21.984 5.832 1 97.81 108 ASP A CA 1
ATOM 815 C C . ASP A 1 108 ? 8.352 -22.719 4.66 1 97.81 108 ASP A C 1
ATOM 817 O O . ASP A 1 108 ? 8.531 -23.922 4.5 1 97.81 108 ASP A O 1
ATOM 821 N N . ALA A 1 109 ? 7.676 -21.938 3.811 1 98.56 109 ALA A N 1
ATOM 822 C CA . ALA A 1 109 ? 6.93 -22.469 2.668 1 98.56 109 ALA A CA 1
ATOM 823 C C . ALA A 1 109 ? 7.113 -21.578 1.442 1 98.56 109 ALA A C 1
ATOM 825 O O . ALA A 1 109 ? 7.336 -20.359 1.571 1 98.56 109 ALA A O 1
ATOM 826 N N . ILE A 1 110 ? 7.07 -22.203 0.326 1 98.5 110 ILE A N 1
ATOM 827 C CA . ILE A 1 110 ? 7.004 -21.484 -0.948 1 98.5 110 ILE A CA 1
ATOM 828 C C . ILE A 1 110 ? 5.672 -21.797 -1.637 1 98.5 110 ILE A C 1
ATOM 830 O O . ILE A 1 110 ? 5.336 -22.953 -1.871 1 98.5 110 ILE A O 1
ATOM 834 N N . VAL A 1 111 ? 4.91 -20.781 -1.869 1 98.62 111 VAL A N 1
ATOM 835 C CA . VAL A 1 111 ? 3.707 -20.922 -2.686 1 98.62 111 VAL A CA 1
ATOM 836 C C . VAL A 1 111 ? 3.994 -20.453 -4.113 1 98.62 111 VAL A C 1
ATOM 838 O O . VAL A 1 111 ? 4.609 -19.406 -4.32 1 98.62 111 VAL A O 1
ATOM 841 N N . ALA A 1 112 ? 3.566 -21.25 -5.078 1 97.81 112 ALA A N 1
ATOM 842 C CA . ALA A 1 112 ? 3.883 -20.969 -6.477 1 97.81 112 ALA A CA 1
ATOM 843 C C . ALA A 1 112 ? 2.682 -21.234 -7.375 1 97.81 112 ALA A C 1
ATOM 845 O O . ALA A 1 112 ? 1.752 -21.953 -6.984 1 97.81 112 ALA A O 1
ATOM 846 N N . ALA A 1 113 ? 2.688 -20.625 -8.477 1 97.44 113 ALA A N 1
ATOM 847 C CA . ALA A 1 113 ? 1.741 -20.875 -9.562 1 97.44 113 ALA A CA 1
ATOM 848 C C . ALA A 1 113 ? 2.43 -20.812 -10.922 1 97.44 113 ALA A C 1
ATOM 850 O O . ALA A 1 113 ? 3.324 -20 -11.133 1 97.44 113 ALA A O 1
ATOM 851 N N . THR A 1 114 ? 2.066 -21.672 -11.758 1 96.31 114 THR A N 1
ATOM 852 C CA . THR A 1 114 ? 2.627 -21.656 -13.109 1 96.31 114 THR A CA 1
ATOM 853 C C . THR A 1 114 ? 1.715 -20.906 -14.07 1 96.31 114 THR A C 1
ATOM 855 O O . THR A 1 114 ? 0.533 -20.703 -13.781 1 96.31 114 THR A O 1
ATOM 858 N N . PHE A 1 115 ? 2.305 -20.406 -15.164 1 95.69 115 PHE A N 1
ATOM 859 C CA . PHE A 1 115 ? 1.501 -19.656 -16.125 1 95.69 115 PHE A CA 1
ATOM 860 C C . PHE A 1 115 ? 2.15 -19.672 -17.5 1 95.69 115 PHE A C 1
ATOM 862 O O . PHE A 1 115 ? 3.367 -19.844 -17.625 1 95.69 115 PHE A O 1
ATOM 869 N N . GLU A 1 116 ? 1.375 -19.531 -18.578 1 92.12 116 GLU A N 1
ATOM 870 C CA . GLU A 1 116 ? 1.876 -19.547 -19.953 1 92.12 116 GLU A CA 1
ATOM 871 C C . GLU A 1 116 ? 2.17 -18.141 -20.453 1 92.12 116 GLU A C 1
ATOM 873 O O . GLU A 1 116 ? 3.32 -17.797 -20.734 1 92.12 116 GLU A O 1
ATOM 878 N N . ALA A 1 117 ? 1.199 -17.266 -20.531 1 90.38 117 ALA A N 1
ATOM 879 C CA . ALA A 1 117 ? 1.402 -16 -21.234 1 90.38 117 ALA A CA 1
ATOM 880 C C . ALA A 1 117 ? 1.111 -14.812 -20.328 1 90.38 117 ALA A C 1
ATOM 882 O O . ALA A 1 117 ? 1.6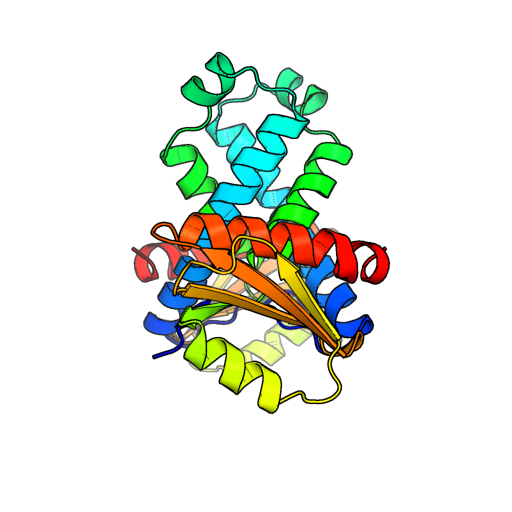81 -13.734 -20.5 1 90.38 117 ALA A O 1
ATOM 883 N N . GLU A 1 118 ? 0.326 -14.961 -19.266 1 93.56 118 GLU A N 1
ATOM 884 C CA . GLU A 1 118 ? -0.178 -13.805 -18.531 1 93.56 118 GLU A CA 1
ATOM 885 C C . GLU A 1 118 ? 0.417 -13.742 -17.125 1 93.56 118 GLU A C 1
ATOM 887 O O . GLU A 1 118 ? -0.214 -14.164 -16.156 1 93.56 118 GLU A O 1
ATOM 892 N N . ALA A 1 119 ? 1.555 -13.078 -17.031 1 95.75 119 ALA A N 1
ATOM 893 C CA . ALA A 1 119 ? 2.279 -12.992 -15.766 1 95.75 119 ALA A CA 1
ATOM 894 C C . ALA A 1 119 ? 1.495 -12.188 -14.734 1 95.75 119 ALA A C 1
ATOM 896 O O . ALA A 1 119 ? 1.404 -12.578 -13.57 1 95.75 119 ALA A O 1
ATOM 897 N N . ASP A 1 120 ? 0.888 -11.094 -15.203 1 96.25 120 ASP A N 1
ATOM 898 C CA . ASP A 1 120 ? 0.184 -10.211 -14.281 1 96.25 120 ASP A CA 1
ATOM 899 C C . ASP A 1 120 ? -0.982 -10.938 -13.609 1 96.25 120 ASP A C 1
ATOM 901 O O . ASP A 1 120 ? -1.2 -10.789 -12.406 1 96.25 120 ASP A O 1
ATOM 905 N N . ALA A 1 121 ? -1.673 -11.664 -14.391 1 96.12 121 ALA A N 1
ATOM 906 C CA . ALA A 1 121 ? -2.789 -12.438 -13.844 1 96.12 121 ALA A CA 1
ATOM 907 C C . ALA A 1 121 ? -2.299 -13.484 -12.852 1 96.12 121 ALA A C 1
ATOM 909 O O . ALA A 1 121 ? -2.908 -13.68 -11.797 1 96.12 121 ALA A O 1
ATOM 910 N N . ALA A 1 122 ? -1.244 -14.211 -13.18 1 97.25 122 ALA A N 1
ATOM 911 C CA . ALA A 1 122 ? -0.677 -15.234 -12.305 1 97.25 122 ALA A CA 1
ATOM 912 C C . ALA A 1 122 ? -0.216 -14.633 -10.977 1 97.25 122 ALA A C 1
ATOM 914 O O . ALA A 1 122 ? -0.428 -15.219 -9.914 1 97.25 122 ALA A O 1
ATOM 915 N N . VAL A 1 123 ? 0.366 -13.453 -11.062 1 98.38 123 VAL A N 1
ATOM 916 C CA . VAL A 1 123 ? 0.852 -12.773 -9.867 1 98.38 123 VAL A CA 1
ATOM 917 C C . VAL A 1 123 ? -0.325 -12.414 -8.961 1 98.38 123 VAL A C 1
ATOM 919 O O . VAL A 1 123 ? -0.288 -12.664 -7.758 1 98.38 123 VAL A O 1
ATOM 922 N N . ALA A 1 124 ? -1.355 -11.836 -9.516 1 97.75 124 ALA A N 1
ATOM 923 C CA . ALA A 1 124 ? -2.535 -11.469 -8.734 1 97.75 124 ALA A CA 1
ATOM 924 C C . ALA A 1 124 ? -3.143 -12.695 -8.055 1 97.75 124 ALA A C 1
ATOM 926 O O . ALA A 1 124 ? -3.494 -12.641 -6.875 1 97.75 124 ALA A O 1
ATOM 927 N N . THR A 1 125 ? -3.225 -13.742 -8.766 1 97 125 THR A N 1
ATOM 928 C CA . THR A 1 125 ? -3.77 -14.984 -8.234 1 97 125 THR A CA 1
ATOM 929 C C . THR A 1 125 ? -2.895 -15.516 -7.098 1 97 125 THR A C 1
ATOM 931 O O . THR A 1 125 ? -3.402 -15.891 -6.039 1 97 125 THR A O 1
ATOM 934 N N . LEU A 1 126 ? -1.597 -15.531 -7.301 1 98.62 126 LEU A N 1
ATOM 935 C CA . LEU A 1 126 ? -0.678 -16.062 -6.297 1 98.62 126 LEU A CA 1
ATOM 936 C C . LEU A 1 126 ? -0.755 -15.242 -5.008 1 98.62 126 LEU A C 1
ATOM 938 O O . LEU A 1 126 ? -0.728 -15.805 -3.91 1 98.62 126 LEU A O 1
ATOM 942 N N . ARG A 1 127 ? -0.865 -13.945 -5.152 1 98.75 127 ARG A N 1
ATOM 943 C CA . ARG A 1 127 ? -0.945 -13.078 -3.98 1 98.75 127 ARG A CA 1
ATOM 944 C C . ARG A 1 127 ? -2.209 -13.359 -3.176 1 98.75 127 ARG A C 1
ATOM 946 O O . ARG A 1 127 ? -2.178 -13.375 -1.943 1 98.75 127 ARG A O 1
ATOM 953 N N . ARG A 1 128 ? -3.293 -13.555 -3.824 1 97.75 128 ARG A N 1
ATOM 954 C CA . ARG A 1 128 ? -4.531 -13.914 -3.139 1 97.75 128 ARG A CA 1
ATOM 955 C C . ARG A 1 128 ? -4.395 -15.242 -2.412 1 97.75 128 ARG A C 1
ATOM 957 O O . ARG A 1 128 ? -4.816 -15.375 -1.261 1 97.75 128 ARG A O 1
ATOM 964 N N . ILE A 1 129 ? -3.816 -16.188 -3.096 1 98.5 129 ILE A N 1
ATOM 965 C CA . ILE A 1 129 ? -3.621 -17.516 -2.518 1 98.5 129 ILE A CA 1
ATOM 966 C C . ILE A 1 129 ? -2.707 -17.422 -1.299 1 98.5 129 ILE A C 1
ATOM 968 O O . ILE A 1 129 ? -3.023 -17.953 -0.234 1 98.5 129 ILE A O 1
ATOM 972 N N . ALA A 1 130 ? -1.615 -16.797 -1.466 1 98.69 130 ALA A N 1
ATOM 973 C CA . ALA A 1 130 ? -0.658 -16.641 -0.373 1 98.69 130 ALA A CA 1
ATOM 974 C C . ALA A 1 130 ? -1.317 -16.016 0.85 1 98.69 130 ALA A C 1
ATOM 976 O O . ALA A 1 130 ? -1.109 -16.469 1.978 1 98.69 130 ALA A O 1
ATOM 977 N N . PHE A 1 131 ? -2.059 -14.969 0.61 1 98.81 131 PHE A N 1
ATOM 978 C CA . PHE A 1 131 ? -2.74 -14.32 1.726 1 98.81 131 PHE A CA 1
ATOM 979 C C . PHE A 1 131 ? -3.686 -15.297 2.418 1 98.81 131 PHE A C 1
ATOM 981 O O . PHE A 1 131 ? -3.662 -15.43 3.643 1 98.81 131 PHE A O 1
ATOM 988 N N . GLY A 1 132 ? -4.504 -15.898 1.688 1 98.25 132 GLY A N 1
ATOM 989 C CA . GLY A 1 132 ? -5.5 -16.797 2.238 1 98.25 132 GLY A CA 1
ATOM 990 C C . GLY A 1 132 ? -4.891 -17.953 3.016 1 98.25 132 GLY A C 1
ATOM 991 O O . GLY A 1 132 ? -5.402 -18.328 4.074 1 98.25 132 GLY A O 1
ATOM 992 N N . GLU A 1 133 ? -3.873 -18.453 2.559 1 97.88 133 GLU A N 1
ATOM 993 C CA . GLU A 1 133 ? -3.318 -19.672 3.123 1 97.88 133 GLU A CA 1
ATOM 994 C C . GLU A 1 133 ? -2.379 -19.375 4.289 1 97.88 133 GLU A C 1
ATOM 996 O O . GLU A 1 133 ? -2.297 -20.141 5.246 1 97.88 133 GLU A O 1
ATOM 1001 N N . TYR A 1 134 ? -1.709 -18.234 4.23 1 98.31 134 TYR A N 1
ATOM 1002 C CA . TYR A 1 134 ? -0.628 -18.094 5.195 1 98.31 134 TYR A CA 1
ATOM 1003 C C . TYR A 1 134 ? -0.791 -16.812 6.008 1 98.31 134 TYR A C 1
ATOM 1005 O O . TYR A 1 134 ? -0.403 -16.75 7.18 1 98.31 134 TYR A O 1
ATOM 1013 N N . TYR A 1 135 ? -1.368 -15.789 5.418 1 98.75 135 TYR A N 1
ATOM 1014 C CA . TYR A 1 135 ? -1.294 -14.492 6.086 1 98.75 135 TYR A CA 1
ATOM 1015 C C . TYR A 1 135 ? -2.6 -14.172 6.805 1 98.75 135 TYR A C 1
ATOM 1017 O O . TYR A 1 135 ? -2.605 -13.453 7.805 1 98.75 135 TYR A O 1
ATOM 1025 N N . ARG A 1 136 ? -3.715 -14.648 6.32 1 98.25 136 ARG A N 1
ATOM 1026 C CA . ARG A 1 136 ? -5.008 -14.328 6.918 1 98.25 136 ARG A CA 1
ATOM 1027 C C . ARG A 1 136 ? -5.004 -14.609 8.414 1 98.25 136 ARG A C 1
ATOM 1029 O O . ARG A 1 136 ? -5.312 -13.734 9.219 1 98.25 136 ARG A O 1
ATOM 1036 N N . GLU A 1 137 ? -4.605 -15.805 8.766 1 97.44 137 GLU A N 1
ATOM 1037 C CA . GLU A 1 137 ? -4.582 -16.156 10.18 1 97.44 137 GLU A CA 1
ATOM 1038 C C . GLU A 1 137 ? -3.502 -15.391 10.93 1 97.44 137 GLU A C 1
ATOM 1040 O O . GLU A 1 137 ? -3.691 -15.008 12.086 1 97.44 137 GLU A O 1
ATOM 1045 N N . ALA A 1 138 ? -2.408 -15.172 10.289 1 97.94 138 ALA A N 1
ATOM 1046 C CA . ALA A 1 138 ? -1.269 -14.508 10.914 1 97.94 138 ALA A CA 1
ATOM 1047 C C . ALA A 1 138 ? -1.627 -13.086 11.344 1 97.94 138 ALA A C 1
ATOM 1049 O O . ALA A 1 138 ? -1.127 -12.594 12.352 1 97.94 138 ALA A O 1
ATOM 1050 N N . VAL A 1 139 ? -2.51 -12.477 10.578 1 97.94 139 VAL A N 1
ATOM 1051 C CA . VAL A 1 139 ? -2.723 -11.062 10.844 1 97.94 139 VAL A CA 1
ATOM 1052 C C . VAL A 1 139 ? -4.008 -10.867 11.648 1 97.94 139 VAL A C 1
ATOM 1054 O O . VAL A 1 139 ? -4.367 -9.742 11.992 1 97.94 139 VAL A O 1
ATOM 1057 N N . GLU A 1 140 ? -4.812 -11.867 11.914 1 92.69 140 GLU A N 1
ATOM 1058 C CA . GLU A 1 140 ? -6 -11.805 12.766 1 92.69 140 GLU A CA 1
ATOM 1059 C C . GLU A 1 140 ? -5.621 -11.727 14.242 1 92.69 140 GLU A C 1
ATOM 1061 O O . GLU A 1 140 ? -4.605 -12.297 14.656 1 92.69 140 GLU A O 1
ATOM 1066 N N . MET B 1 1 ? 7.438 10.664 22.891 1 84.38 1 MET B N 1
ATOM 1067 C CA . MET B 1 1 ? 8.234 9.953 21.891 1 84.38 1 MET B CA 1
ATOM 1068 C C . MET B 1 1 ? 7.566 10 20.531 1 84.38 1 MET B C 1
ATOM 1070 O O . MET B 1 1 ? 6.34 9.922 20.422 1 84.38 1 MET B O 1
ATOM 1074 N N . THR B 1 2 ? 8.328 10.344 19.453 1 95.38 2 THR B N 1
ATOM 1075 C CA . THR B 1 2 ? 7.828 10.484 18.094 1 95.38 2 THR B CA 1
ATOM 1076 C C . THR B 1 2 ? 7.406 9.133 17.531 1 95.38 2 THR B C 1
ATOM 1078 O O . THR B 1 2 ? 8.141 8.148 17.656 1 95.38 2 THR B O 1
ATOM 1081 N N . GLU B 1 3 ? 6.223 9.102 17.125 1 96.88 3 GLU B N 1
ATOM 1082 C CA . GLU B 1 3 ? 5.699 7.918 16.453 1 96.88 3 GLU B CA 1
ATOM 1083 C C . GLU B 1 3 ? 5.855 8.031 14.945 1 96.88 3 GLU B C 1
ATOM 1085 O O . GLU B 1 3 ? 5.66 9.102 14.375 1 96.88 3 GLU B O 1
ATOM 1090 N N . THR B 1 4 ? 6.312 6.973 14.328 1 97.31 4 THR B N 1
ATOM 1091 C CA . THR B 1 4 ? 6.414 6.953 12.875 1 97.31 4 THR B CA 1
ATOM 1092 C C . THR B 1 4 ? 5.426 5.953 12.273 1 97.31 4 THR B C 1
ATOM 1094 O O . THR B 1 4 ? 5.328 4.816 12.742 1 97.31 4 THR B O 1
ATOM 1097 N N . ARG B 1 5 ? 4.727 6.395 11.203 1 97.25 5 ARG B N 1
ATOM 1098 C CA . ARG B 1 5 ? 3.748 5.578 10.492 1 97.25 5 ARG B CA 1
ATOM 1099 C C . ARG B 1 5 ? 4.035 5.559 8.992 1 97.25 5 ARG B C 1
ATOM 1101 O O . ARG B 1 5 ? 4.449 6.57 8.422 1 97.25 5 ARG B O 1
ATOM 1108 N N . GLY B 1 6 ? 3.756 4.309 8.398 1 97.19 6 GLY B N 1
ATOM 1109 C CA . GLY B 1 6 ? 3.889 4.23 6.949 1 97.19 6 GLY B CA 1
ATOM 1110 C C . GLY B 1 6 ? 5.043 3.354 6.504 1 97.19 6 GLY B C 1
ATOM 1111 O O . GLY B 1 6 ? 5.723 2.744 7.332 1 97.19 6 GLY B O 1
ATOM 1112 N N . VAL B 1 7 ? 5.18 3.367 5.172 1 96.5 7 VAL B N 1
ATOM 1113 C CA . VAL B 1 7 ? 6.098 2.389 4.594 1 96.5 7 VAL B CA 1
ATO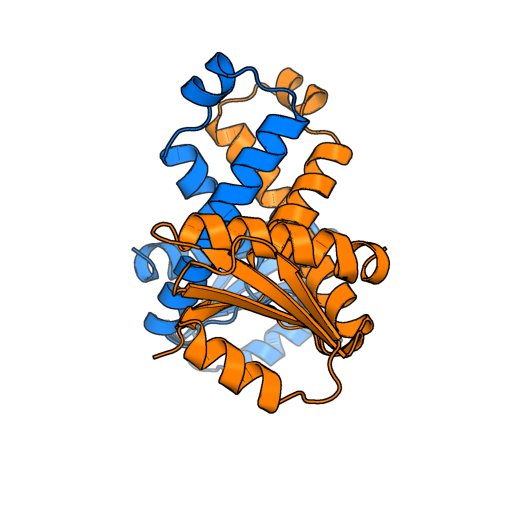M 1114 C C . VAL B 1 7 ? 7.031 3.078 3.602 1 96.5 7 VAL B C 1
ATOM 1116 O O . VAL B 1 7 ? 8.211 2.729 3.5 1 96.5 7 VAL B O 1
ATOM 1119 N N . PHE B 1 8 ? 6.609 4.094 2.926 1 97.88 8 PHE B N 1
ATOM 1120 C CA . PHE B 1 8 ? 7.367 4.691 1.83 1 97.88 8 PHE B CA 1
ATOM 1121 C C . PHE B 1 8 ? 8.07 5.961 2.287 1 97.88 8 PHE B C 1
ATOM 1123 O O . PHE B 1 8 ? 7.434 6.871 2.824 1 97.88 8 PHE B O 1
ATOM 1130 N N . ALA B 1 9 ? 9.242 6.109 2.131 1 97.19 9 ALA B N 1
ATOM 1131 C CA . ALA B 1 9 ? 10.055 7.316 2.268 1 97.19 9 ALA B CA 1
ATOM 1132 C C . ALA B 1 9 ? 11.039 7.449 1.11 1 97.19 9 ALA B C 1
ATOM 1134 O O . ALA B 1 9 ? 12.25 7.328 1.303 1 97.19 9 ALA B O 1
ATOM 1135 N N . PRO B 1 10 ? 10.5 7.656 -0.077 1 98.12 10 PRO B N 1
ATOM 1136 C CA . PRO B 1 10 ? 11.383 7.684 -1.241 1 98.12 10 PRO B CA 1
ATOM 1137 C C . PRO B 1 10 ? 12.492 8.719 -1.112 1 98.12 10 PRO B C 1
ATOM 1139 O O . PRO B 1 10 ? 12.234 9.875 -0.752 1 98.12 10 PRO B O 1
ATOM 1142 N N . GLU B 1 11 ? 13.672 8.352 -1.5 1 98.25 11 GLU B N 1
ATOM 1143 C CA . GLU B 1 11 ? 14.82 9.25 -1.34 1 98.25 11 GLU B CA 1
ATOM 1144 C C . GLU B 1 11 ? 15.062 10.062 -2.607 1 98.25 11 GLU B C 1
ATOM 1146 O O . GLU B 1 11 ? 15.656 11.141 -2.555 1 98.25 11 GLU B O 1
ATOM 1151 N N . THR B 1 12 ? 14.688 9.461 -3.746 1 98.62 12 THR B N 1
ATOM 1152 C CA . THR B 1 12 ? 14.859 10.117 -5.039 1 98.62 12 THR B CA 1
ATOM 1153 C C . THR B 1 12 ? 13.57 10.078 -5.844 1 98.62 12 THR B C 1
ATOM 1155 O O . THR B 1 12 ? 12.625 9.367 -5.488 1 98.62 12 THR B O 1
ATOM 1158 N N . VAL B 1 13 ? 13.586 10.766 -6.91 1 98.62 13 VAL B N 1
ATOM 1159 C CA . VAL B 1 13 ? 12.453 10.742 -7.832 1 98.62 13 VAL B CA 1
ATOM 1160 C C . VAL B 1 13 ? 12.297 9.344 -8.43 1 98.62 13 VAL B C 1
ATOM 1162 O O . VAL B 1 13 ? 11.18 8.836 -8.555 1 98.62 13 VAL B O 1
ATOM 1165 N N . ALA B 1 14 ? 13.391 8.734 -8.758 1 98.38 14 ALA B N 1
ATOM 1166 C CA . ALA B 1 14 ? 13.352 7.383 -9.297 1 98.38 14 ALA B CA 1
ATOM 1167 C C . ALA B 1 14 ? 12.742 6.406 -8.297 1 98.38 14 ALA B C 1
ATOM 1169 O O . ALA B 1 14 ? 11.961 5.527 -8.672 1 98.38 14 ALA B O 1
ATOM 1170 N N . ASP B 1 15 ? 13.102 6.59 -7.02 1 97.94 15 ASP B N 1
ATOM 1171 C CA . ASP B 1 15 ? 12.539 5.762 -5.961 1 97.94 15 ASP B CA 1
ATOM 1172 C C . ASP B 1 15 ? 11.031 5.965 -5.852 1 97.94 15 ASP B C 1
ATOM 1174 O O . ASP B 1 15 ? 10.281 5 -5.676 1 97.94 15 ASP B O 1
ATOM 1178 N N . ALA B 1 16 ? 10.633 7.195 -5.918 1 98.56 16 ALA B N 1
ATOM 1179 C CA . ALA B 1 16 ? 9.211 7.52 -5.852 1 98.56 16 ALA B CA 1
ATOM 1180 C C . ALA B 1 16 ? 8.445 6.855 -6.992 1 98.56 16 ALA B C 1
ATOM 1182 O O . ALA B 1 16 ? 7.387 6.262 -6.773 1 98.56 16 ALA B O 1
ATOM 1183 N N . LYS B 1 17 ? 8.945 6.918 -8.164 1 98.38 17 LYS B N 1
ATOM 1184 C CA . LYS B 1 17 ? 8.328 6.301 -9.336 1 98.38 17 LYS B CA 1
ATOM 1185 C C . LYS B 1 17 ? 8.227 4.789 -9.172 1 98.38 17 LYS B C 1
ATOM 1187 O O . LYS B 1 17 ? 7.195 4.191 -9.484 1 98.38 17 LYS B O 1
ATOM 1192 N N . ALA B 1 18 ? 9.25 4.242 -8.633 1 97.44 18 ALA B N 1
ATOM 1193 C CA . ALA B 1 18 ? 9.266 2.793 -8.438 1 97.44 18 ALA B CA 1
ATOM 1194 C C . ALA B 1 18 ? 8.195 2.365 -7.438 1 97.44 18 ALA B C 1
ATOM 1196 O O . ALA B 1 18 ? 7.496 1.374 -7.656 1 97.44 18 ALA B O 1
ATOM 1197 N N . ARG B 1 19 ? 8.086 3.107 -6.344 1 97.69 19 ARG B N 1
ATOM 1198 C CA . ARG B 1 19 ? 7.078 2.781 -5.336 1 97.69 19 ARG B CA 1
ATOM 1199 C C . ARG B 1 19 ? 5.672 2.996 -5.883 1 97.69 19 ARG B C 1
ATOM 1201 O O . ARG B 1 19 ? 4.766 2.209 -5.602 1 97.69 19 ARG B O 1
ATOM 1208 N N . PHE B 1 20 ? 5.57 4.055 -6.676 1 98.56 20 PHE B N 1
ATOM 1209 C CA . PHE B 1 20 ? 4.27 4.344 -7.266 1 98.56 20 PHE B CA 1
ATOM 1210 C C . PHE B 1 20 ? 3.857 3.242 -8.234 1 98.56 20 PHE B C 1
ATOM 1212 O O . PHE B 1 20 ? 2.691 2.838 -8.266 1 98.56 20 PHE B O 1
ATOM 1219 N N . GLU B 1 21 ? 4.773 2.732 -8.992 1 97 21 GLU B N 1
ATOM 1220 C CA . GLU B 1 21 ? 4.512 1.608 -9.883 1 97 21 GLU B CA 1
ATOM 1221 C C . GLU B 1 21 ? 4.16 0.349 -9.102 1 97 21 GLU B C 1
ATOM 1223 O O . GLU B 1 21 ? 3.301 -0.43 -9.516 1 97 21 GLU B O 1
ATOM 1228 N N . ALA B 1 22 ? 4.719 0.225 -7.965 1 95.94 22 ALA B N 1
ATOM 1229 C CA . ALA B 1 22 ? 4.527 -0.978 -7.156 1 95.94 22 ALA B CA 1
ATOM 1230 C C . ALA B 1 22 ? 3.109 -1.047 -6.602 1 95.94 22 ALA B C 1
ATOM 1232 O O . ALA B 1 22 ? 2.594 -2.135 -6.332 1 95.94 22 ALA B O 1
ATOM 1233 N N . VAL B 1 23 ? 2.443 0.084 -6.484 1 97.88 23 VAL B N 1
ATOM 1234 C CA . VAL B 1 23 ? 1.113 0.037 -5.883 1 97.88 23 VAL B CA 1
ATOM 1235 C C . VAL B 1 23 ? 0.053 -0.042 -6.977 1 97.88 23 VAL B C 1
ATOM 1237 O O . VAL B 1 23 ? -1.142 -0.139 -6.688 1 97.88 23 VAL B O 1
ATOM 1240 N N . GLY B 1 24 ? 0.505 -0.004 -8.234 1 97.56 24 GLY B N 1
ATOM 1241 C CA . GLY B 1 24 ? -0.427 -0.164 -9.336 1 97.56 24 GLY B CA 1
ATOM 1242 C C . GLY B 1 24 ? -1.307 -1.393 -9.203 1 97.56 24 GLY B C 1
ATOM 1243 O O . GLY B 1 24 ? -2.535 -1.286 -9.203 1 97.56 24 GLY B O 1
ATOM 1244 N N . PRO B 1 25 ? -0.752 -2.547 -9.016 1 96.75 25 PRO B N 1
ATOM 1245 C CA . PRO B 1 25 ? -1.542 -3.771 -8.852 1 96.75 25 PRO B CA 1
ATOM 1246 C C . PRO B 1 25 ? -2.484 -3.709 -7.652 1 96.75 25 PRO B C 1
ATOM 1248 O O . PRO B 1 25 ? -3.602 -4.23 -7.711 1 96.75 25 PRO B O 1
ATOM 1251 N N . ALA B 1 26 ? -2.008 -3.086 -6.605 1 97.94 26 ALA B N 1
ATOM 1252 C CA . ALA B 1 26 ? -2.859 -2.918 -5.43 1 97.94 26 ALA B CA 1
ATOM 1253 C C . ALA B 1 26 ? -4.094 -2.084 -5.758 1 97.94 26 ALA B C 1
ATOM 1255 O O . ALA B 1 26 ? -5.207 -2.416 -5.34 1 97.94 26 ALA B O 1
ATOM 1256 N N . ALA B 1 27 ? -3.867 -1.007 -6.523 1 98.44 27 ALA B N 1
ATOM 1257 C CA . ALA B 1 27 ? -4.973 -0.141 -6.93 1 98.44 27 ALA B CA 1
ATOM 1258 C C . ALA B 1 27 ? -6.012 -0.918 -7.73 1 98.44 27 ALA B C 1
ATOM 1260 O O . ALA B 1 27 ? -7.215 -0.801 -7.477 1 98.44 27 ALA B O 1
ATOM 1261 N N . GLN B 1 28 ? -5.598 -1.72 -8.641 1 98.25 28 GLN B N 1
ATOM 1262 C CA . GLN B 1 28 ? -6.488 -2.529 -9.469 1 98.25 28 GLN B CA 1
ATOM 1263 C C . GLN B 1 28 ? -7.23 -3.564 -8.625 1 98.25 28 GLN B C 1
ATOM 1265 O O . GLN B 1 28 ? -8.453 -3.688 -8.719 1 98.25 28 GLN B O 1
ATOM 1270 N N . ALA B 1 29 ? -6.52 -4.199 -7.777 1 98.25 29 ALA B N 1
ATOM 1271 C CA . ALA B 1 29 ? -7.086 -5.281 -6.973 1 98.25 29 ALA B CA 1
ATOM 1272 C C . ALA B 1 29 ? -8.102 -4.742 -5.969 1 98.25 29 ALA B C 1
ATOM 1274 O O . ALA B 1 29 ? -9.164 -5.332 -5.777 1 98.25 29 ALA B O 1
ATOM 1275 N N . VAL B 1 30 ? -7.75 -3.682 -5.355 1 98.44 30 VAL B N 1
ATOM 1276 C CA . VAL B 1 30 ? -8.633 -3.146 -4.328 1 98.44 30 VAL B CA 1
ATOM 1277 C C . VAL B 1 30 ? -9.914 -2.619 -4.969 1 98.44 30 VAL B C 1
ATOM 1279 O O . VAL B 1 30 ? -11 -2.764 -4.406 1 98.44 30 VAL B O 1
ATOM 1282 N N . THR B 1 31 ? -9.82 -1.991 -6.133 1 98.38 31 THR B N 1
ATOM 1283 C CA . THR B 1 31 ? -11 -1.495 -6.824 1 98.38 31 THR B CA 1
ATOM 1284 C C . THR B 1 31 ? -11.938 -2.645 -7.184 1 98.38 31 THR B C 1
ATOM 1286 O O . THR B 1 31 ? -13.141 -2.572 -6.93 1 98.38 31 THR B O 1
ATOM 1289 N N . LYS B 1 32 ? -11.406 -3.723 -7.641 1 97.56 32 LYS B N 1
ATOM 1290 C CA . LYS B 1 32 ? -12.211 -4.891 -8 1 97.56 32 LYS B CA 1
ATOM 1291 C C . LYS B 1 32 ? -12.812 -5.547 -6.762 1 97.56 32 LYS B C 1
ATOM 1293 O O . LYS B 1 32 ? -14 -5.883 -6.746 1 97.56 32 LYS B O 1
ATOM 1298 N N . ALA B 1 33 ? -11.992 -5.676 -5.793 1 98.12 33 ALA B N 1
ATOM 1299 C CA . ALA B 1 33 ? -12.422 -6.375 -4.582 1 98.12 33 ALA B CA 1
ATOM 1300 C C . ALA B 1 33 ? -13.539 -5.613 -3.879 1 98.12 33 ALA B C 1
ATOM 1302 O O . ALA B 1 33 ? -14.523 -6.215 -3.434 1 98.12 33 ALA B O 1
ATOM 1303 N N . THR B 1 34 ? -13.422 -4.309 -3.793 1 98.5 34 THR B N 1
ATOM 1304 C CA . THR B 1 34 ? -14.445 -3.533 -3.098 1 98.5 34 THR B CA 1
ATOM 1305 C C . THR B 1 34 ? -15.734 -3.473 -3.918 1 98.5 34 THR B C 1
ATOM 1307 O O . THR B 1 34 ? -16.828 -3.541 -3.365 1 98.5 34 THR B O 1
ATOM 1310 N N . ALA B 1 35 ? -15.562 -3.326 -5.191 1 98.12 35 ALA B N 1
ATOM 1311 C CA . ALA B 1 35 ? -16.75 -3.35 -6.047 1 98.12 35 ALA B CA 1
ATOM 1312 C C . ALA B 1 35 ? -17.531 -4.641 -5.859 1 98.12 35 ALA B C 1
ATOM 1314 O O . ALA B 1 35 ? -18.766 -4.621 -5.781 1 98.12 35 ALA B O 1
ATOM 1315 N N . ARG B 1 36 ? -16.812 -5.719 -5.793 1 97.44 36 ARG B N 1
ATOM 1316 C CA . ARG B 1 36 ? -17.453 -7.016 -5.574 1 97.44 36 ARG B CA 1
ATOM 1317 C C . ARG B 1 36 ? -18.141 -7.062 -4.219 1 97.44 36 ARG B C 1
ATOM 1319 O O . ARG B 1 36 ? -19.281 -7.531 -4.109 1 97.44 36 ARG B O 1
ATOM 1326 N N . GLU B 1 37 ? -17.484 -6.609 -3.25 1 98.12 37 GLU B N 1
ATOM 1327 C CA . GLU B 1 37 ? -18.047 -6.605 -1.897 1 98.12 37 GLU B CA 1
ATOM 1328 C C . GLU B 1 37 ? -19.266 -5.703 -1.807 1 98.12 37 GLU B C 1
ATOM 1330 O O . GLU B 1 37 ? -20.188 -5.98 -1.041 1 98.12 37 GLU B O 1
ATOM 1335 N N . MET B 1 38 ? -19.266 -4.711 -2.613 1 98.19 38 MET B N 1
ATOM 1336 C CA . MET B 1 38 ? -20.406 -3.797 -2.652 1 98.19 38 MET B CA 1
ATOM 1337 C C . MET B 1 38 ? -21.516 -4.344 -3.555 1 98.19 38 MET B C 1
ATOM 1339 O O . MET B 1 38 ? -22.5 -3.662 -3.809 1 98.19 38 MET B O 1
ATOM 1343 N N . GLU B 1 39 ? -21.297 -5.441 -4.148 1 96.94 39 GLU B N 1
ATOM 1344 C CA . GLU B 1 39 ? -22.25 -6.164 -4.98 1 96.94 39 GLU B CA 1
ATOM 1345 C C . GLU B 1 39 ? -22.594 -5.379 -6.242 1 96.94 39 GLU B C 1
ATOM 1347 O O . GLU B 1 39 ? -23.75 -5.305 -6.641 1 96.94 39 GLU B O 1
ATOM 1352 N N . PHE B 1 40 ? -21.578 -4.773 -6.77 1 97.88 40 PHE B N 1
ATOM 1353 C CA . PHE B 1 40 ? -21.781 -4.168 -8.078 1 97.88 40 PHE B CA 1
ATOM 1354 C C . PHE B 1 40 ? -22.203 -5.219 -9.102 1 97.88 40 PHE B C 1
ATOM 1356 O O . PHE B 1 40 ? -21.656 -6.32 -9.133 1 97.88 40 PHE B O 1
ATOM 1363 N N . SER B 1 41 ? -23.203 -4.855 -9.938 1 97.38 41 SER B N 1
ATOM 1364 C CA . SER B 1 41 ? -23.453 -5.66 -11.125 1 97.38 41 SER B CA 1
ATOM 1365 C C . SER B 1 41 ? -22.375 -5.441 -12.18 1 97.38 41 SER B C 1
ATOM 1367 O O . SER B 1 41 ? -21.609 -4.48 -12.102 1 97.38 41 SER B O 1
ATOM 1369 N N . LYS B 1 42 ? -22.312 -6.281 -13.117 1 97.62 42 LYS B N 1
ATOM 1370 C CA . LYS B 1 42 ? -21.359 -6.113 -14.219 1 97.62 42 LYS B CA 1
ATOM 1371 C C . LYS B 1 42 ? -21.531 -4.758 -14.891 1 97.62 42 LYS B C 1
ATOM 1373 O O . LYS B 1 42 ? -20.547 -4.07 -15.18 1 97.62 42 LYS B O 1
ATOM 1378 N N . ALA B 1 43 ? -22.766 -4.434 -15.164 1 97.69 43 ALA B N 1
ATOM 1379 C CA . ALA B 1 43 ? -23.047 -3.156 -15.812 1 97.69 43 ALA B CA 1
ATOM 1380 C C . ALA B 1 43 ? -22.578 -1.989 -14.953 1 97.69 43 ALA B C 1
ATOM 1382 O O . ALA B 1 43 ? -22 -1.028 -15.469 1 97.69 43 ALA B O 1
ATOM 1383 N N . GLU B 1 44 ? -22.938 -2.068 -13.68 1 97.56 44 GLU B N 1
ATOM 1384 C CA . GLU B 1 44 ? -22.516 -1.017 -12.766 1 97.56 44 GLU B CA 1
ATOM 1385 C C . GLU B 1 44 ? -20.984 -0.927 -12.703 1 97.56 44 GLU B C 1
ATOM 1387 O O . GLU B 1 44 ? -20.422 0.17 -12.688 1 97.56 44 GLU B O 1
ATOM 1392 N N . TYR B 1 45 ? -20.344 -2.018 -12.633 1 97.88 45 TYR B N 1
ATOM 1393 C CA . TYR B 1 45 ? -18.891 -2.076 -12.633 1 97.88 45 TYR B CA 1
ATOM 1394 C C . TYR B 1 45 ? -18.312 -1.397 -13.875 1 97.88 45 TYR B C 1
ATOM 1396 O O . TYR B 1 45 ? -17.438 -0.542 -13.766 1 97.88 45 TYR B O 1
ATOM 1404 N N . ASP B 1 46 ? -18.781 -1.746 -15.008 1 96.75 4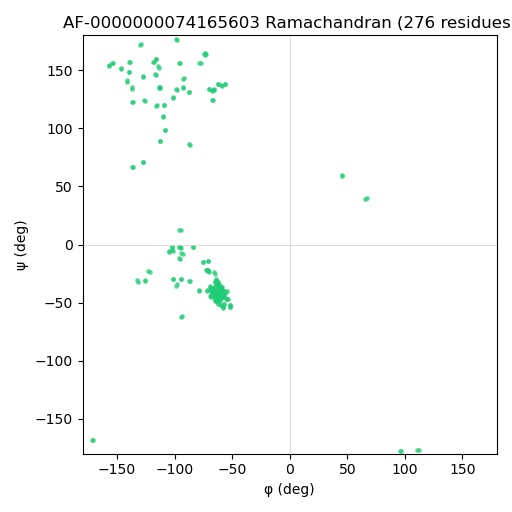6 ASP B N 1
ATOM 1405 C CA . ASP B 1 46 ? -18.297 -1.212 -16.281 1 96.75 46 ASP B CA 1
ATOM 1406 C C . ASP B 1 46 ? -18.484 0.301 -16.344 1 96.75 46 ASP B C 1
ATOM 1408 O O . ASP B 1 46 ? -17.656 1.013 -16.922 1 96.75 46 ASP B O 1
ATOM 1412 N N . ASP B 1 47 ? -19.516 0.713 -15.797 1 96.94 47 ASP B N 1
ATOM 1413 C CA . ASP B 1 47 ? -19.875 2.129 -15.859 1 96.94 47 ASP B CA 1
ATOM 1414 C C . ASP B 1 47 ? -19.062 2.936 -14.844 1 96.94 47 ASP B C 1
ATOM 1416 O O . ASP B 1 47 ? -18.578 4.031 -15.148 1 96.94 47 ASP B O 1
ATOM 1420 N N . ARG B 1 48 ? -18.875 2.367 -13.68 1 97.06 48 ARG B N 1
ATOM 1421 C CA . ARG B 1 48 ? -18.375 3.174 -12.578 1 97.06 48 ARG B CA 1
ATOM 1422 C C . ARG B 1 48 ? -16.875 2.99 -12.406 1 97.06 48 ARG B C 1
ATOM 1424 O O . ARG B 1 48 ? -16.188 3.865 -11.867 1 97.06 48 ARG B O 1
ATOM 1431 N N . VAL B 1 49 ? -16.391 1.832 -12.633 1 97.31 49 VAL B N 1
ATOM 1432 C CA . VAL B 1 49 ? -14.969 1.562 -12.453 1 97.31 49 VAL B CA 1
ATOM 1433 C C . VAL B 1 49 ? -14.211 1.918 -13.734 1 97.31 49 VAL B C 1
ATOM 1435 O O . VAL B 1 49 ? -13.906 1.041 -14.547 1 97.31 49 VAL B O 1
ATOM 1438 N N . THR B 1 50 ? -13.828 3.16 -13.891 1 97.75 50 THR B N 1
ATOM 1439 C CA . THR B 1 50 ? -13.109 3.682 -15.047 1 97.75 50 THR B CA 1
ATOM 1440 C C . THR B 1 50 ? -11.609 3.754 -14.758 1 97.75 50 THR B C 1
ATOM 1442 O O . THR B 1 50 ? -11.172 3.479 -13.641 1 97.75 50 THR B O 1
ATOM 1445 N N . SER B 1 51 ? -10.875 4.148 -15.789 1 97.12 51 SER B N 1
ATOM 1446 C CA . SER B 1 51 ? -9.43 4.316 -15.617 1 97.12 51 SER B CA 1
ATOM 1447 C C . SER B 1 51 ? -9.125 5.414 -14.602 1 97.12 51 SER B C 1
ATOM 1449 O O . SER B 1 51 ? -8.148 5.312 -13.852 1 97.12 51 SER B O 1
ATOM 1451 N N . SER B 1 52 ? -10 6.465 -14.586 1 97.69 52 SER B N 1
ATOM 1452 C CA . SER B 1 52 ? -9.812 7.555 -13.633 1 97.69 52 SER B CA 1
ATOM 1453 C C . SER B 1 52 ? -9.977 7.07 -12.195 1 97.69 52 SER B C 1
ATOM 1455 O O . SER B 1 52 ? -9.273 7.531 -11.297 1 97.69 52 SER B O 1
ATOM 1457 N N . VAL B 1 53 ? -10.891 6.148 -11.969 1 98.5 53 VAL B N 1
ATOM 1458 C CA . VAL B 1 53 ? -11.125 5.598 -10.633 1 98.5 53 VAL B CA 1
ATOM 1459 C C . VAL B 1 53 ? -9.898 4.797 -10.188 1 98.5 53 VAL B C 1
ATOM 1461 O O . VAL B 1 53 ? -9.445 4.926 -9.047 1 98.5 53 VAL B O 1
ATOM 1464 N N . VAL B 1 54 ? -9.312 4.012 -11.062 1 98.44 54 VAL B N 1
ATOM 1465 C CA . VAL B 1 54 ? -8.156 3.191 -10.734 1 98.44 54 VAL B CA 1
ATOM 1466 C C . VAL B 1 54 ? -6.941 4.086 -10.477 1 98.44 54 VAL B C 1
ATOM 1468 O O . VAL B 1 54 ? -6.145 3.814 -9.57 1 98.44 54 VAL B O 1
ATOM 1471 N N . GLU B 1 55 ? -6.812 5.121 -11.281 1 98.25 55 GLU B N 1
ATOM 1472 C CA . GLU B 1 55 ? -5.715 6.062 -11.062 1 98.25 55 GLU B CA 1
ATOM 1473 C C . GLU B 1 55 ? -5.855 6.773 -9.719 1 98.25 55 GLU B C 1
ATOM 1475 O O . GLU B 1 55 ? -4.875 6.941 -9 1 98.25 55 GLU B O 1
ATOM 1480 N N . THR B 1 56 ? -7.062 7.172 -9.375 1 98.38 56 THR B N 1
ATOM 1481 C CA . THR B 1 56 ? -7.344 7.785 -8.086 1 98.38 56 THR B CA 1
ATOM 1482 C C . THR B 1 56 ? -7.012 6.828 -6.941 1 98.38 56 THR B C 1
ATOM 1484 O O . THR B 1 56 ? -6.465 7.238 -5.918 1 98.38 56 THR B O 1
ATOM 1487 N N . ALA B 1 57 ? -7.406 5.57 -7.137 1 98.75 57 ALA B N 1
ATOM 1488 C CA . ALA B 1 57 ? -7.062 4.539 -6.16 1 98.75 57 ALA B CA 1
ATOM 1489 C C . ALA B 1 57 ? -5.551 4.43 -5.984 1 98.75 57 ALA B C 1
ATOM 1491 O O . ALA B 1 57 ? -5.055 4.352 -4.859 1 98.75 57 ALA B O 1
ATOM 1492 N N . ARG B 1 58 ? -4.824 4.434 -7.082 1 98.81 58 ARG B N 1
ATOM 1493 C CA . ARG B 1 58 ? -3.371 4.312 -7.078 1 98.81 58 ARG B CA 1
ATOM 1494 C C . ARG B 1 58 ? -2.73 5.449 -6.289 1 98.81 58 ARG B C 1
ATOM 1496 O O . ARG B 1 58 ? -1.836 5.219 -5.473 1 98.81 58 ARG B O 1
ATOM 1503 N N . GLU B 1 59 ? -3.186 6.648 -6.508 1 98.81 59 GLU B N 1
ATOM 1504 C CA . GLU B 1 59 ? -2.689 7.82 -5.789 1 98.81 59 GLU B CA 1
ATOM 1505 C C . GLU B 1 59 ? -2.971 7.715 -4.293 1 98.81 59 GLU B C 1
ATOM 1507 O O . GLU B 1 59 ? -2.098 7.996 -3.471 1 98.81 59 GLU B O 1
ATOM 1512 N N . ALA B 1 60 ? -4.184 7.293 -3.969 1 98.69 60 ALA B N 1
ATOM 1513 C CA . ALA B 1 60 ? -4.594 7.191 -2.57 1 98.69 60 ALA B CA 1
ATOM 1514 C C . ALA B 1 60 ? -3.773 6.141 -1.83 1 98.69 60 ALA B C 1
ATOM 1516 O O . ALA B 1 60 ? -3.359 6.359 -0.688 1 98.69 60 ALA B O 1
ATOM 1517 N N . VAL B 1 61 ? -3.561 4.977 -2.479 1 98.81 61 VAL B N 1
ATOM 1518 C CA . VAL B 1 61 ? -2.771 3.926 -1.846 1 98.81 61 VAL B CA 1
ATOM 1519 C C . VAL B 1 61 ? -1.341 4.414 -1.626 1 98.81 61 VAL B C 1
ATOM 1521 O O . VAL B 1 61 ? -0.809 4.32 -0.518 1 98.81 61 VAL B O 1
ATOM 1524 N N . PHE B 1 62 ? -0.729 5.008 -2.621 1 98.88 62 PHE B N 1
ATOM 1525 C CA . PHE B 1 62 ? 0.638 5.504 -2.506 1 98.88 62 PHE B CA 1
ATOM 1526 C C . PHE B 1 62 ? 0.754 6.52 -1.374 1 98.88 62 PHE B C 1
ATOM 1528 O O . PHE B 1 62 ? 1.579 6.359 -0.473 1 98.88 62 PHE B O 1
ATOM 1535 N N . ALA B 1 63 ? -0.093 7.516 -1.446 1 98.81 63 ALA B N 1
ATOM 1536 C CA . ALA B 1 63 ? -0.038 8.586 -0.453 1 98.81 63 ALA B CA 1
ATOM 1537 C C . ALA B 1 63 ? -0.192 8.031 0.96 1 98.81 63 ALA B C 1
ATOM 1539 O O . ALA B 1 63 ? 0.522 8.445 1.877 1 98.81 63 ALA B O 1
ATOM 1540 N N . SER B 1 64 ? -1.063 7.07 1.122 1 98.62 64 SER B N 1
ATOM 1541 C CA . SER B 1 64 ? -1.41 6.547 2.439 1 98.62 64 SER B CA 1
ATOM 1542 C C . SER B 1 64 ? -0.263 5.734 3.031 1 98.62 64 SER B C 1
ATOM 1544 O O . SER B 1 64 ? -0.268 5.422 4.223 1 98.62 64 SER B O 1
ATOM 1546 N N . LEU B 1 65 ? 0.696 5.387 2.203 1 98.5 65 LEU B N 1
ATOM 1547 C CA . LEU B 1 65 ? 1.794 4.547 2.668 1 98.5 65 LEU B CA 1
ATOM 1548 C C . LEU B 1 65 ? 3.047 5.379 2.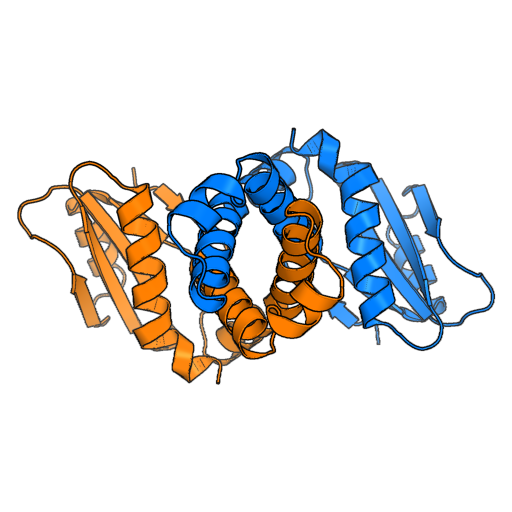92 1 98.5 65 LEU B C 1
ATOM 1550 O O . LEU B 1 65 ? 4.066 4.852 3.373 1 98.5 65 LEU B O 1
ATOM 1554 N N . LEU B 1 66 ? 2.994 6.699 2.645 1 98.75 66 LEU B N 1
ATOM 1555 C CA . LEU B 1 66 ? 4.129 7.566 2.936 1 98.75 66 LEU B CA 1
ATOM 1556 C C 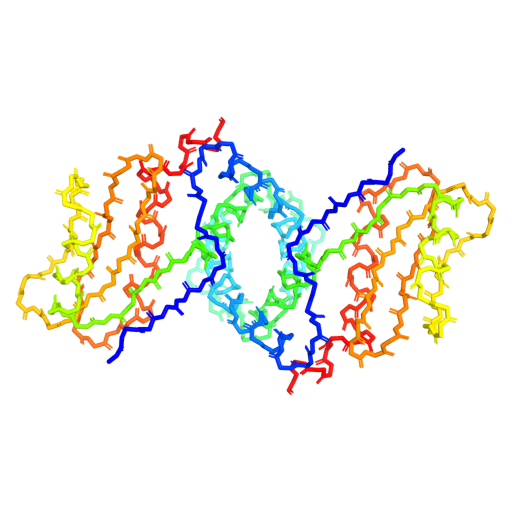. LEU B 1 66 ? 4.422 7.598 4.434 1 98.75 66 LEU B C 1
ATOM 1558 O O . LEU B 1 66 ? 3.502 7.66 5.25 1 98.75 66 LEU B O 1
ATOM 1562 N N . VAL B 1 67 ? 5.637 7.559 4.73 1 98.56 67 VAL B N 1
ATOM 1563 C CA . VAL B 1 67 ? 6.074 7.652 6.121 1 98.56 67 VAL B CA 1
ATOM 1564 C C . VAL B 1 67 ? 5.77 9.047 6.664 1 98.56 67 VAL B C 1
ATOM 1566 O O . VAL B 1 67 ? 6.09 10.055 6.023 1 98.56 67 VAL B O 1
ATOM 1569 N N . VAL B 1 68 ? 5.188 9.109 7.828 1 98.62 68 VAL B N 1
ATOM 1570 C CA . VAL B 1 68 ? 4.852 10.344 8.531 1 98.62 68 VAL B CA 1
ATOM 1571 C C . VAL B 1 68 ? 5.215 10.211 10.008 1 98.62 68 VAL B C 1
ATOM 1573 O O . VAL B 1 68 ? 4.973 9.172 10.625 1 98.62 68 VAL B O 1
ATOM 1576 N N . ALA B 1 69 ? 5.797 11.195 10.508 1 98.75 69 ALA B N 1
ATOM 1577 C CA . ALA B 1 69 ? 6.078 11.273 11.938 1 98.75 69 ALA B CA 1
ATOM 1578 C C . ALA B 1 69 ? 4.961 12.008 12.68 1 98.75 69 ALA B C 1
ATOM 1580 O O . ALA B 1 69 ? 4.375 12.953 12.148 1 98.75 69 ALA B O 1
ATOM 1581 N N . VAL B 1 70 ? 4.633 11.578 13.844 1 98.5 70 VAL B N 1
ATOM 1582 C CA . VAL B 1 70 ? 3.619 12.156 14.727 1 98.5 70 VAL B CA 1
ATOM 1583 C C . VAL B 1 70 ? 4.227 12.453 16.094 1 98.5 70 VAL B C 1
ATOM 1585 O O . VAL B 1 70 ? 4.824 11.57 16.719 1 98.5 70 VAL B O 1
ATOM 1588 N N . GLY B 1 71 ? 4.129 13.641 16.5 1 97.5 71 GLY B N 1
ATOM 1589 C CA . GLY B 1 71 ? 4.676 13.977 17.812 1 97.5 71 GLY B CA 1
ATOM 1590 C C . GLY B 1 71 ? 4.305 15.367 18.266 1 97.5 71 GLY B C 1
ATOM 1591 O O . GLY B 1 71 ? 3.389 15.992 17.734 1 97.5 71 GLY B O 1
ATOM 1592 N N . SER B 1 72 ? 4.988 15.758 19.328 1 95.44 72 SER B N 1
ATOM 1593 C CA . SER B 1 72 ? 4.809 17.125 19.812 1 95.44 72 SER B CA 1
ATOM 1594 C C . SER B 1 72 ? 5.48 18.141 18.891 1 95.44 72 SER B C 1
ATOM 1596 O O . SER B 1 72 ? 6.344 17.781 18.094 1 95.44 72 SER B O 1
ATOM 1598 N N . TYR B 1 73 ? 5.051 19.359 19.109 1 93.06 73 TYR B N 1
ATOM 1599 C CA . TYR B 1 73 ? 5.688 20.422 18.344 1 93.06 73 TYR B CA 1
ATOM 1600 C C . TYR B 1 73 ? 7.172 20.531 18.672 1 93.06 73 TYR B C 1
ATOM 1602 O O . TYR B 1 73 ? 7.988 20.844 17.797 1 93.06 73 TYR B O 1
ATOM 1610 N N . GLU B 1 74 ? 7.52 20.266 19.906 1 93.25 74 GLU B N 1
ATOM 1611 C CA . GLU B 1 74 ? 8.93 20.266 20.281 1 93.25 74 GLU B CA 1
ATOM 1612 C C . GLU B 1 74 ? 9.711 19.203 19.516 1 93.25 74 GLU B C 1
ATOM 1614 O O . GLU B 1 74 ? 10.828 19.453 19.062 1 93.25 74 GLU B O 1
ATOM 1619 N N . GLU B 1 75 ? 9.172 18.031 19.438 1 96.69 75 GLU B N 1
ATOM 1620 C CA . GLU B 1 75 ? 9.797 16.969 18.672 1 96.69 75 GLU B CA 1
ATOM 1621 C C . GLU B 1 75 ? 9.914 17.328 17.203 1 96.69 75 GLU B C 1
ATOM 1623 O O . GLU B 1 75 ? 10.906 17 16.547 1 96.69 75 GLU B O 1
ATOM 1628 N N . PHE B 1 76 ? 8.93 17.984 16.766 1 96.62 76 PHE B N 1
ATOM 1629 C CA . PHE B 1 76 ? 8.984 18.469 15.398 1 96.62 76 PHE B CA 1
ATOM 1630 C C . PHE B 1 76 ? 10.117 19.469 15.219 1 96.62 76 PHE B C 1
ATOM 1632 O O . PHE B 1 76 ? 10.875 19.391 14.25 1 96.62 76 PHE B O 1
ATOM 1639 N N . ALA B 1 77 ? 10.18 20.375 16.062 1 93.44 77 ALA B N 1
ATOM 1640 C CA . ALA B 1 77 ? 11.25 21.359 16.016 1 93.44 77 ALA B CA 1
ATOM 1641 C C . ALA B 1 77 ? 12.617 20.688 16 1 93.44 77 ALA B C 1
ATOM 1643 O O . ALA B 1 77 ? 13.523 21.125 15.281 1 93.44 77 ALA B O 1
ATOM 1644 N N . ALA B 1 78 ? 12.734 19.688 16.75 1 95.06 78 ALA B N 1
ATOM 1645 C CA . ALA B 1 78 ? 13.977 18.922 16.781 1 95.06 78 ALA B CA 1
ATOM 1646 C C . ALA B 1 78 ? 14.242 18.25 15.43 1 95.06 78 ALA B C 1
ATOM 1648 O O . ALA B 1 78 ? 15.383 18.234 14.953 1 95.06 78 ALA B O 1
ATOM 1649 N N . ALA B 1 79 ? 13.203 17.703 14.844 1 95 79 ALA B N 1
ATOM 1650 C CA . ALA B 1 79 ? 13.328 17.062 13.539 1 95 79 ALA B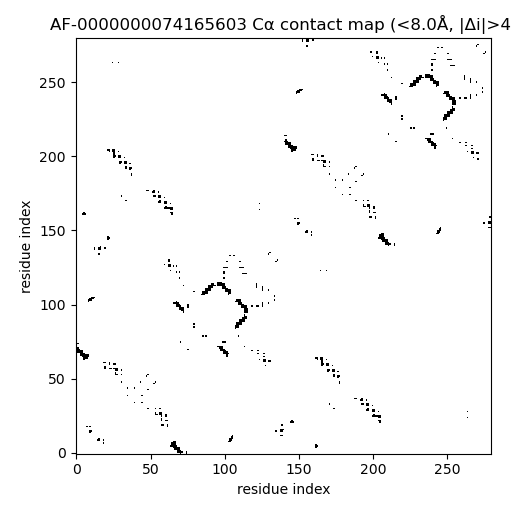 CA 1
ATOM 1651 C C . ALA B 1 79 ? 13.789 18.078 12.484 1 95 79 ALA B C 1
ATOM 1653 O O . ALA B 1 79 ? 14.555 17.734 11.586 1 95 79 ALA B O 1
ATOM 1654 N N . ARG B 1 80 ? 13.359 19.266 12.57 1 95.75 80 ARG B N 1
ATOM 1655 C CA . ARG B 1 80 ? 13.766 20.328 11.648 1 95.75 80 ARG B CA 1
ATOM 1656 C C . ARG B 1 80 ? 15.266 20.578 11.734 1 95.75 80 ARG B C 1
ATOM 1658 O O . ARG B 1 80 ? 15.906 20.875 10.727 1 95.75 80 ARG B O 1
ATOM 1665 N N . THR B 1 81 ? 15.75 20.438 12.875 1 96.06 81 THR B N 1
ATOM 1666 C CA . THR B 1 81 ? 17.156 20.734 13.078 1 96.06 81 THR B CA 1
ATOM 1667 C C . THR B 1 81 ? 18.031 19.656 12.414 1 96.06 81 THR B C 1
ATOM 1669 O O . THR B 1 81 ? 19.203 19.906 12.109 1 96.06 81 THR B O 1
ATOM 1672 N N . GLU B 1 82 ? 17.469 18.5 12.203 1 95.12 82 GLU B N 1
ATOM 1673 C CA . GLU B 1 82 ? 18.188 17.406 11.523 1 95.12 82 GLU B CA 1
ATOM 1674 C C . GLU B 1 82 ? 18.344 17.703 10.039 1 95.12 82 GLU B C 1
ATOM 1676 O O . GLU B 1 82 ? 19.188 17.109 9.367 1 95.12 82 GLU B O 1
ATOM 1681 N N . HIS B 1 83 ? 17.484 18.562 9.539 1 96 83 HIS B N 1
ATOM 1682 C CA . HIS B 1 83 ? 17.547 19.016 8.156 1 96 83 HIS B CA 1
ATOM 1683 C C . HIS B 1 83 ? 17.547 20.531 8.062 1 96 83 HIS B C 1
ATOM 1685 O O . HIS B 1 83 ? 16.578 21.141 7.574 1 96 83 HIS B O 1
ATOM 1691 N N . PRO B 1 84 ? 18.562 21.125 8.422 1 95.56 84 PRO B N 1
ATOM 1692 C CA . PRO B 1 84 ? 18.594 22.578 8.609 1 95.56 84 PRO B CA 1
ATOM 1693 C C . PRO B 1 84 ? 18.375 23.344 7.309 1 95.56 84 PRO B C 1
ATOM 1695 O O . PRO B 1 84 ? 17.906 24.484 7.332 1 95.56 84 PRO B O 1
ATOM 1698 N N . ASP B 1 85 ? 18.688 22.766 6.207 1 96.69 85 ASP B N 1
ATOM 1699 C CA . ASP B 1 85 ? 18.562 23.453 4.93 1 96.69 85 ASP B CA 1
ATOM 1700 C C . ASP B 1 85 ? 17.219 23.188 4.281 1 96.69 85 ASP B C 1
ATOM 1702 O O . ASP B 1 85 ? 16.859 23.812 3.273 1 96.69 85 ASP B O 1
ATOM 1706 N N . ALA B 1 86 ? 16.453 22.266 4.871 1 97.81 86 ALA B N 1
ATOM 1707 C CA . ALA B 1 86 ? 15.188 21.875 4.273 1 97.81 86 ALA B CA 1
ATOM 1708 C C . ALA B 1 86 ? 14.164 23 4.375 1 97.81 86 ALA B C 1
ATOM 1710 O O . ALA B 1 86 ? 14.055 23.656 5.41 1 97.81 86 ALA B O 1
ATOM 1711 N N . GLU B 1 87 ? 13.484 23.266 3.273 1 97.94 87 GLU B N 1
ATOM 1712 C CA . GLU B 1 87 ? 12.312 24.141 3.332 1 97.94 87 GLU B CA 1
ATOM 1713 C C . GLU B 1 87 ? 11.195 23.516 4.152 1 97.94 87 GLU B C 1
ATOM 1715 O O . GLU B 1 87 ? 10.898 22.328 4 1 97.94 87 GLU B O 1
ATOM 1720 N N . VAL B 1 88 ? 10.633 24.297 5.031 1 97.25 88 VAL B N 1
ATOM 1721 C CA . VAL B 1 88 ? 9.547 23.781 5.852 1 97.25 88 VAL B CA 1
ATOM 1722 C C . VAL B 1 88 ? 8.227 24.422 5.418 1 97.25 88 VAL B C 1
ATOM 1724 O O . VAL B 1 88 ? 8.086 25.641 5.418 1 97.25 88 VAL B O 1
ATOM 1727 N N . VAL B 1 89 ? 7.324 23.594 5.016 1 97.5 89 VAL B N 1
ATOM 1728 C CA . VAL B 1 89 ? 5.969 24.016 4.688 1 97.5 89 VAL B CA 1
ATOM 1729 C C . VAL B 1 89 ? 4.992 23.5 5.738 1 97.5 89 VAL B C 1
ATOM 1731 O O . VAL B 1 89 ? 4.703 22.297 5.785 1 97.5 89 VAL B O 1
ATOM 1734 N N . GLN B 1 90 ? 4.484 24.359 6.492 1 95.88 90 GLN B N 1
ATOM 1735 C CA . GLN B 1 90 ? 3.635 23.953 7.605 1 95.88 90 GLN B CA 1
ATOM 1736 C C . GLN B 1 90 ? 2.191 24.391 7.391 1 95.88 90 GLN B C 1
ATOM 1738 O O . GLN B 1 90 ? 1.939 25.531 7.008 1 95.88 90 GLN B O 1
ATOM 1743 N N . HIS B 1 91 ? 1.325 23.484 7.664 1 95.69 91 HIS B N 1
ATOM 1744 C CA . HIS B 1 91 ? -0.107 23.766 7.613 1 95.69 91 HIS B CA 1
ATOM 1745 C C . HIS B 1 91 ? -0.734 23.688 9 1 95.69 91 HIS B C 1
ATOM 1747 O O . HIS B 1 91 ? -0.263 22.938 9.859 1 95.69 91 HIS B O 1
ATOM 1753 N N . GLY B 1 92 ? -1.855 24.438 9.273 1 90.06 92 GLY B N 1
ATOM 1754 C CA . GLY B 1 92 ? -2.57 24.359 10.539 1 90.06 92 GLY B CA 1
ATOM 1755 C C . GLY B 1 92 ? -2.17 25.453 11.516 1 90.06 92 GLY B C 1
ATOM 1756 O O . GLY B 1 92 ? -1.317 26.281 11.203 1 90.06 92 GLY B O 1
ATOM 1757 N N . SER B 1 93 ? -2.729 25.438 12.703 1 84.25 93 SER B N 1
ATOM 1758 C CA . SER B 1 93 ? -2.562 26.484 13.711 1 84.25 93 SER B CA 1
ATOM 1759 C C . SER B 1 93 ? -1.225 26.344 14.43 1 84.25 93 SER B C 1
ATOM 1761 O O . SER B 1 93 ? -0.688 25.25 14.555 1 84.25 93 SER B O 1
ATOM 1763 N N . GLN B 1 94 ? -0.741 27.391 14.969 1 78 94 GLN B N 1
ATOM 1764 C CA . GLN B 1 94 ? 0.478 27.375 15.773 1 78 94 GLN B CA 1
ATOM 1765 C C . GLN B 1 94 ? 0.156 27.234 17.25 1 78 94 GLN B C 1
ATOM 1767 O O . GLN B 1 94 ? 1.061 27.094 18.078 1 78 94 GLN B O 1
ATOM 1772 N N . ASP B 1 95 ? -1.071 27.219 17.516 1 84.5 95 ASP B N 1
ATOM 1773 C CA . ASP B 1 95 ? -1.489 27.219 18.906 1 84.5 95 ASP B CA 1
ATOM 1774 C C . ASP B 1 95 ? -1.741 25.797 19.406 1 84.5 95 ASP B C 1
ATOM 1776 O O . ASP B 1 95 ? -2.426 25.609 20.422 1 84.5 95 ASP B O 1
ATOM 1780 N N . VAL B 1 96 ? -1.325 24.922 18.672 1 84.94 96 VAL B N 1
ATOM 1781 C CA . VAL B 1 96 ? -1.56 23.547 19.125 1 84.94 96 VAL B CA 1
ATOM 1782 C C . VAL B 1 96 ? -0.225 22.859 19.391 1 84.94 96 VAL B C 1
ATOM 1784 O O . VAL B 1 96 ? 0.813 23.281 18.875 1 84.94 96 VAL B O 1
ATOM 1787 N N . ALA B 1 97 ? -0.284 21.781 20.188 1 89.12 97 ALA B N 1
ATOM 1788 C CA . ALA B 1 97 ? 0.925 21.234 20.781 1 89.12 97 ALA B CA 1
ATOM 1789 C C . ALA B 1 97 ? 1.479 20.078 19.953 1 89.12 97 ALA B C 1
ATOM 1791 O O . ALA B 1 97 ? 2.613 19.641 20.156 1 89.12 97 ALA B O 1
ATOM 1792 N N . ASN B 1 98 ? 0.64 19.609 18.984 1 96.62 98 ASN B N 1
ATOM 1793 C CA . ASN B 1 98 ? 1.092 18.406 18.281 1 96.62 98 ASN B CA 1
ATOM 1794 C C . ASN B 1 98 ? 1.264 18.672 16.797 1 96.62 98 ASN B C 1
ATOM 1796 O O . ASN B 1 98 ? 0.668 19.609 16.25 1 96.62 98 ASN B O 1
ATOM 1800 N N . ALA B 1 99 ? 2.094 17.828 16.188 1 97.06 99 ALA B N 1
ATOM 1801 C CA . ALA B 1 99 ? 2.359 17.969 14.766 1 97.06 99 ALA B CA 1
ATOM 1802 C C . ALA B 1 99 ? 2.582 16.625 14.102 1 97.06 99 ALA B C 1
ATOM 1804 O O . ALA B 1 99 ? 2.955 15.648 14.773 1 97.06 99 ALA B O 1
ATOM 1805 N N . VAL B 1 100 ? 2.246 16.578 12.852 1 98.38 100 VAL B N 1
ATOM 1806 C CA . VAL B 1 100 ? 2.65 15.508 11.953 1 98.38 100 VAL B CA 1
ATOM 1807 C C . VAL B 1 100 ? 3.541 16.062 10.844 1 98.38 100 VAL B C 1
ATOM 1809 O O . VAL B 1 100 ? 3.357 17.203 10.414 1 98.38 100 VAL B O 1
ATOM 1812 N N . TRP B 1 101 ? 4.523 15.258 10.398 1 98.56 101 TRP B N 1
ATOM 1813 C CA . TRP B 1 101 ? 5.391 15.789 9.352 1 98.56 101 TRP B CA 1
ATOM 1814 C C . TRP B 1 101 ? 5.98 14.664 8.508 1 98.56 101 TRP B C 1
ATOM 1816 O O . TRP B 1 101 ? 6.004 13.508 8.93 1 98.56 101 TRP B O 1
ATOM 1826 N N . HIS B 1 102 ? 6.352 14.984 7.328 1 98.75 102 HIS B N 1
ATOM 1827 C CA . HIS B 1 102 ? 6.977 14.117 6.332 1 98.75 102 HIS B CA 1
ATOM 1828 C C . HIS B 1 102 ? 8.133 14.828 5.637 1 98.75 102 HIS B C 1
ATOM 1830 O O . HIS B 1 102 ? 7.969 15.938 5.125 1 98.75 102 HIS B O 1
ATOM 1836 N N . TYR B 1 103 ? 9.281 14.266 5.691 1 98.44 103 TYR B N 1
ATOM 1837 C CA . TYR B 1 103 ? 10.445 14.781 4.988 1 98.44 103 TYR B CA 1
ATOM 1838 C C . TYR B 1 103 ? 10.516 14.227 3.568 1 98.44 103 TYR B C 1
ATOM 1840 O O . TYR B 1 103 ? 10.32 13.031 3.354 1 98.44 103 TYR B O 1
ATOM 1848 N N . VAL B 1 104 ? 10.711 15.078 2.621 1 98.56 104 VAL B N 1
ATOM 1849 C CA . VAL B 1 104 ? 10.859 14.734 1.211 1 98.56 104 VAL B CA 1
ATOM 1850 C C . VAL B 1 104 ? 12.312 14.93 0.781 1 98.56 104 VAL B C 1
ATOM 1852 O O . VAL B 1 104 ? 12.703 16.016 0.364 1 98.56 104 VAL B O 1
ATOM 1855 N N . PRO B 1 105 ? 13.062 13.914 0.741 1 97.56 105 PRO B N 1
ATOM 1856 C CA . PRO B 1 105 ? 14.508 14.047 0.548 1 97.56 105 PRO B CA 1
ATOM 1857 C C . PRO B 1 105 ? 14.867 14.695 -0.789 1 97.56 105 PRO B C 1
ATOM 1859 O O . PRO B 1 105 ? 15.75 15.555 -0.845 1 97.56 105 PRO B O 1
ATOM 1862 N N . PHE B 1 106 ? 14.227 14.336 -1.894 1 98.12 106 PHE B N 1
ATOM 1863 C CA . PHE B 1 106 ? 14.641 14.789 -3.215 1 98.12 106 PHE B CA 1
ATOM 1864 C C . PHE B 1 106 ? 14.25 16.25 -3.438 1 98.12 106 PHE B C 1
ATOM 1866 O O . PHE B 1 106 ? 14.719 16.875 -4.383 1 98.12 106 PHE B O 1
ATOM 1873 N N . ALA B 1 107 ? 13.414 16.766 -2.662 1 97.88 107 ALA B N 1
ATOM 1874 C CA . ALA B 1 107 ? 13.047 18.188 -2.705 1 97.88 107 ALA B CA 1
ATOM 1875 C C . ALA B 1 107 ? 13.688 18.953 -1.552 1 97.88 107 ALA B C 1
ATOM 1877 O O . ALA B 1 107 ? 13.57 20.172 -1.473 1 97.88 107 ALA B O 1
ATOM 1878 N N . ASP B 1 108 ? 14.336 18.219 -0.654 1 97.75 108 ASP B N 1
ATOM 1879 C CA . ASP B 1 108 ? 14.883 18.75 0.584 1 97.75 108 ASP B CA 1
ATOM 1880 C C . ASP B 1 108 ? 13.875 19.672 1.279 1 97.75 108 ASP B C 1
ATOM 1882 O O . ASP B 1 108 ? 14.18 20.828 1.581 1 97.75 108 ASP B O 1
ATOM 1886 N N . ALA B 1 109 ? 12.719 19.094 1.599 1 98.56 109 ALA B N 1
ATOM 1887 C CA . ALA B 1 109 ? 11.602 19.812 2.205 1 98.56 109 ALA B CA 1
ATOM 1888 C C . ALA B 1 109 ? 10.93 18.969 3.291 1 98.56 109 ALA B C 1
ATOM 1890 O O . ALA B 1 109 ? 10.945 17.734 3.23 1 98.56 109 ALA B O 1
ATOM 1891 N N . ILE B 1 110 ? 10.422 19.656 4.25 1 98.5 110 ILE B N 1
ATOM 1892 C CA . ILE B 1 110 ? 9.562 19.047 5.262 1 98.5 110 ILE B CA 1
ATOM 1893 C C . ILE B 1 110 ? 8.156 19.641 5.168 1 98.5 110 ILE B C 1
ATOM 1895 O O . ILE B 1 110 ? 7.984 20.859 5.254 1 98.5 110 ILE B O 1
ATOM 1899 N N . VAL B 1 111 ? 7.215 18.812 4.91 1 98.62 111 VAL B N 1
ATOM 1900 C CA . VAL B 1 111 ? 5.82 19.219 4.98 1 98.62 111 VAL B CA 1
ATOM 1901 C C . VAL B 1 111 ? 5.219 18.797 6.316 1 98.62 111 VAL B C 1
ATOM 1903 O O . VAL B 1 111 ? 5.406 17.656 6.754 1 98.62 111 VAL B O 1
ATOM 1906 N N . ALA B 1 112 ? 4.516 19.719 6.961 1 97.75 112 ALA B N 1
ATOM 1907 C CA . ALA B 1 112 ? 3.994 19.453 8.297 1 97.75 112 ALA B CA 1
ATOM 1908 C C . ALA B 1 112 ? 2.582 20.016 8.453 1 97.75 112 ALA B C 1
ATOM 1910 O O . ALA B 1 112 ? 2.156 20.859 7.672 1 97.75 112 ALA B O 1
ATOM 1911 N N . ALA B 1 113 ? 1.898 19.469 9.359 1 97.44 113 ALA B N 1
ATOM 1912 C CA . ALA B 1 113 ? 0.598 19.969 9.797 1 97.44 113 ALA B CA 1
ATOM 1913 C C . ALA B 1 113 ? 0.446 19.844 11.312 1 97.44 113 ALA B C 1
ATOM 1915 O O . ALA B 1 113 ? 0.923 18.891 11.914 1 97.44 113 ALA B O 1
ATOM 1916 N N . THR B 1 114 ? -0.141 20.797 11.891 1 96.31 114 THR B N 1
ATOM 1917 C CA . THR B 1 114 ? -0.389 20.75 13.328 1 96.31 114 THR B CA 1
ATOM 1918 C C . THR B 1 114 ? -1.798 20.25 13.617 1 96.31 114 THR B C 1
ATOM 1920 O O . THR B 1 114 ? -2.666 20.281 12.742 1 96.31 114 THR B O 1
ATOM 1923 N N . PHE B 1 115 ? -1.982 19.703 14.828 1 95.69 115 PHE B N 1
ATOM 1924 C CA . PHE B 1 115 ? -3.301 19.188 15.18 1 95.69 115 PHE B CA 1
ATOM 1925 C C . PHE B 1 115 ? -3.486 19.141 16.688 1 95.69 115 PHE B C 1
ATOM 1927 O O . PHE B 1 115 ? -2.51 19.078 17.438 1 95.69 115 PHE B O 1
ATOM 1934 N N . GLU B 1 116 ? -4.723 19.203 17.188 1 92.19 116 GLU B N 1
ATOM 1935 C CA . GLU B 1 116 ? -5.027 19.188 18.625 1 92.19 116 GLU B CA 1
ATOM 1936 C C . GLU B 1 116 ? -5.328 17.781 19.109 1 92.19 116 GLU B C 1
ATOM 1938 O O . GLU B 1 116 ? -4.594 17.234 19.938 1 92.19 116 GLU B O 1
ATOM 1943 N N . ALA B 1 117 ? -6.352 17.141 18.625 1 90.38 117 ALA B N 1
ATOM 1944 C CA . ALA B 1 117 ? -6.805 15.898 19.25 1 90.38 117 ALA B CA 1
ATOM 1945 C C . ALA B 1 117 ? -6.785 14.742 18.266 1 90.38 117 ALA B C 1
ATOM 1947 O O . ALA B 1 117 ? -6.582 13.586 18.641 1 90.38 117 ALA B O 1
ATOM 1948 N N . GLU B 1 118 ? -6.855 14.977 16.953 1 93.5 118 GLU B N 1
ATOM 1949 C CA . GLU B 1 118 ? -7.105 13.898 16 1 93.5 118 GLU B CA 1
ATOM 1950 C C . GLU B 1 118 ? -5.887 13.648 15.125 1 93.5 118 GLU B C 1
ATOM 1952 O O . GLU B 1 118 ? -5.816 14.133 13.992 1 93.5 118 GLU B O 1
ATOM 1957 N N . ALA B 1 119 ? -5.031 12.773 15.617 1 95.81 119 ALA B N 1
ATOM 1958 C CA . ALA B 1 119 ? -3.779 12.484 14.922 1 95.81 119 ALA B CA 1
ATOM 1959 C C . ALA B 1 119 ? -4.043 11.789 13.586 1 95.81 119 ALA B C 1
ATOM 1961 O O . ALA B 1 119 ? -3.424 12.125 12.57 1 95.81 119 ALA B O 1
ATOM 1962 N N . ASP B 1 120 ? -5.004 10.852 13.594 1 96.25 120 ASP B N 1
ATOM 1963 C CA . ASP B 1 120 ? -5.27 10.07 12.391 1 96.25 120 ASP B CA 1
ATOM 1964 C C . ASP B 1 120 ? -5.746 10.969 11.25 1 96.25 120 ASP B C 1
ATOM 1966 O O . ASP B 1 120 ? -5.328 10.805 10.102 1 96.25 120 ASP B O 1
ATOM 1970 N N . ALA B 1 121 ? -6.582 11.867 11.594 1 96.12 121 ALA B N 1
ATOM 1971 C CA . ALA B 1 121 ? -7.07 12.812 10.586 1 96.12 121 ALA B CA 1
ATOM 1972 C C . ALA B 1 121 ? -5.941 13.688 10.055 1 96.12 121 ALA B C 1
ATOM 1974 O O . ALA B 1 121 ? -5.855 13.945 8.852 1 96.12 121 ALA B O 1
ATOM 1975 N N . ALA B 1 122 ? -5.098 14.203 10.938 1 97.25 122 ALA B N 1
ATOM 1976 C CA . ALA B 1 122 ? -3.969 15.039 10.555 1 97.25 122 ALA B CA 1
ATOM 1977 C C . ALA B 1 122 ? -3.012 14.289 9.633 1 97.25 122 ALA B C 1
ATOM 1979 O O . ALA B 1 122 ? -2.516 14.844 8.648 1 97.25 122 ALA B O 1
ATOM 1980 N N . VAL B 1 123 ? -2.797 13.031 9.938 1 98.38 123 VAL B N 1
ATOM 1981 C CA . VAL B 1 123 ? -1.9 12.203 9.141 1 98.38 123 VAL B CA 1
ATOM 1982 C C . VAL B 1 123 ? -2.473 12.031 7.73 1 98.38 123 VAL B C 1
ATOM 1984 O O . VAL B 1 123 ? -1.763 12.203 6.738 1 98.38 123 VAL B O 1
ATOM 1987 N N . ALA B 1 124 ? -3.729 11.688 7.625 1 97.75 124 ALA B N 1
ATOM 1988 C CA . ALA B 1 124 ? -4.367 11.516 6.32 1 97.75 124 ALA B CA 1
ATOM 1989 C C . ALA B 1 124 ? -4.277 12.797 5.492 1 97.75 124 ALA B C 1
ATOM 1991 O O . ALA B 1 124 ? -3.959 12.75 4.301 1 97.75 124 ALA B O 1
ATOM 1992 N N . THR B 1 125 ? -4.512 13.883 6.125 1 97 125 THR B N 1
ATOM 1993 C CA . THR B 1 125 ? -4.445 15.18 5.453 1 97 125 THR B CA 1
ATOM 1994 C C . THR B 1 125 ? -3.021 15.461 4.977 1 97 125 THR B C 1
ATOM 1996 O O . THR B 1 125 ? -2.814 15.875 3.832 1 97 125 THR B O 1
ATOM 1999 N N . LEU B 1 126 ? -2.045 15.242 5.832 1 98.62 126 LEU B N 1
ATOM 2000 C CA . LEU B 1 126 ? -0.655 15.523 5.488 1 98.62 126 LEU B CA 1
ATOM 2001 C C . LEU B 1 126 ? -0.2 14.672 4.312 1 98.62 126 LEU B C 1
ATOM 2003 O O . LEU B 1 126 ? 0.506 15.156 3.424 1 98.62 126 LEU B O 1
ATOM 2007 N N . ARG B 1 127 ? -0.61 13.43 4.293 1 98.75 127 ARG B N 1
ATOM 2008 C CA . ARG B 1 127 ? -0.227 12.531 3.207 1 98.75 127 ARG B CA 1
ATOM 2009 C C . ARG B 1 127 ? -0.8 13.008 1.875 1 98.75 127 ARG B C 1
ATOM 2011 O O . ARG B 1 127 ? -0.127 12.945 0.845 1 98.75 127 ARG B O 1
ATOM 2018 N N . ARG B 1 128 ? -2.002 13.438 1.87 1 97.75 128 ARG B N 1
ATOM 2019 C CA . ARG B 1 128 ? -2.604 13.984 0.659 1 97.75 128 ARG B CA 1
ATOM 2020 C C . ARG B 1 128 ? -1.851 15.227 0.188 1 97.75 128 ARG B C 1
ATOM 2022 O O . ARG B 1 128 ? -1.574 15.375 -1.005 1 97.75 128 ARG B O 1
ATOM 2029 N N . ILE B 1 129 ? -1.542 16.094 1.128 1 98.5 129 ILE B N 1
ATOM 2030 C CA . ILE B 1 129 ? -0.82 17.312 0.813 1 98.5 129 ILE B CA 1
ATOM 2031 C C . ILE B 1 129 ? 0.558 16.969 0.251 1 98.5 129 ILE B C 1
ATOM 2033 O O . ILE B 1 129 ? 0.958 17.5 -0.79 1 98.5 129 ILE B O 1
ATOM 2037 N N . ALA B 1 130 ? 1.245 16.156 0.934 1 98.62 130 ALA B N 1
ATOM 2038 C CA . ALA B 1 130 ? 2.582 15.766 0.499 1 98.62 130 ALA B CA 1
ATOM 2039 C C . ALA B 1 130 ? 2.557 15.211 -0.921 1 98.62 130 ALA B C 1
ATOM 2041 O O . ALA B 1 130 ? 3.406 15.555 -1.747 1 98.62 130 ALA B O 1
ATOM 2042 N N . PHE B 1 131 ? 1.616 14.344 -1.162 1 98.81 131 PHE B N 1
ATOM 2043 C CA . PHE B 1 131 ? 1.51 13.781 -2.504 1 98.81 131 PHE B CA 1
ATOM 2044 C C . PHE B 1 131 ? 1.277 14.883 -3.533 1 98.81 131 PHE B C 1
ATOM 2046 O O . PHE B 1 131 ? 1.963 14.938 -4.555 1 98.81 131 PHE B O 1
ATOM 2053 N N . GLY B 1 132 ? 0.325 15.68 -3.307 1 98.25 132 GLY B N 1
ATOM 2054 C CA . GLY B 1 132 ? -0.036 16.734 -4.246 1 98.25 132 GLY B CA 1
ATOM 2055 C C . GLY B 1 132 ? 1.101 17.703 -4.527 1 98.25 132 GLY B C 1
ATOM 2056 O O . GLY B 1 132 ? 1.3 18.109 -5.668 1 98.25 132 GLY B O 1
ATOM 2057 N N . GLU B 1 133 ? 1.811 18.016 -3.582 1 97.94 133 GLU B N 1
ATOM 2058 C CA . GLU B 1 133 ? 2.805 19.062 -3.705 1 97.94 133 GLU B CA 1
ATOM 2059 C C . GLU B 1 133 ? 4.137 18.531 -4.219 1 97.94 133 GLU B C 1
ATOM 2061 O O . GLU B 1 133 ? 4.859 19.219 -4.938 1 97.94 133 GLU B O 1
ATOM 2066 N N . TYR B 1 134 ? 4.434 17.281 -3.883 1 98.31 134 TYR B N 1
ATOM 2067 C CA . TYR B 1 134 ? 5.809 16.875 -4.148 1 98.31 134 TYR B CA 1
ATOM 2068 C C . TYR B 1 134 ? 5.848 15.609 -5 1 98.31 134 TYR B C 1
ATOM 2070 O O . TYR B 1 134 ? 6.766 15.422 -5.805 1 98.31 134 TYR B O 1
ATOM 2078 N N . TYR B 1 135 ? 4.863 14.75 -4.855 1 98.75 135 TYR B N 1
ATOM 2079 C CA . TYR B 1 135 ? 5.02 13.43 -5.457 1 98.75 135 TYR B CA 1
ATOM 2080 C C . TYR B 1 135 ? 4.25 13.336 -6.77 1 98.75 135 TYR B C 1
ATOM 2082 O O . TYR B 1 135 ? 4.629 12.578 -7.664 1 98.75 135 TYR B O 1
ATOM 2090 N N . ARG B 1 136 ? 3.158 14.055 -6.914 1 98.25 136 ARG B N 1
ATOM 2091 C CA . ARG B 1 136 ? 2.34 13.969 -8.117 1 98.25 136 ARG B CA 1
ATOM 2092 C C . ARG B 1 136 ? 3.184 14.172 -9.367 1 98.25 136 ARG B C 1
ATOM 2094 O O . ARG B 1 136 ? 3.18 13.32 -10.266 1 98.25 136 ARG B O 1
ATOM 2101 N N . GLU B 1 137 ? 3.932 15.234 -9.383 1 97.5 137 GLU B N 1
ATOM 2102 C CA . GLU B 1 137 ? 4.766 15.508 -10.547 1 97.5 137 GLU B CA 1
ATOM 2103 C C . GLU B 1 137 ? 5.902 14.492 -10.664 1 97.5 137 GLU B C 1
ATOM 2105 O O . GLU B 1 137 ? 6.285 14.109 -11.773 1 97.5 137 GLU B O 1
ATOM 2110 N N . ALA B 1 138 ? 6.422 14.086 -9.57 1 97.94 138 ALA B N 1
ATOM 2111 C CA . ALA B 1 138 ? 7.562 13.18 -9.539 1 97.94 138 ALA B CA 1
ATOM 2112 C C . ALA B 1 138 ? 7.211 11.836 -10.172 1 97.94 138 ALA B C 1
ATOM 2114 O O . ALA B 1 138 ? 8.062 11.195 -10.797 1 97.94 138 ALA B O 1
ATOM 2115 N N . VAL B 1 139 ? 5.965 11.461 -10.031 1 97.88 139 VAL B N 1
ATOM 2116 C CA . VAL B 1 139 ? 5.645 10.102 -10.445 1 97.88 139 VAL B CA 1
ATOM 2117 C C . VAL B 1 139 ? 4.957 10.125 -11.812 1 97.88 139 VAL B C 1
ATOM 2119 O O . VAL B 1 139 ? 4.605 9.078 -12.352 1 97.88 139 VAL B O 1
ATOM 2122 N N . GLU B 1 140 ? 4.633 11.258 -12.414 1 92.5 140 GLU B N 1
ATOM 2123 C CA . GLU B 1 140 ? 4.078 11.383 -13.758 1 92.5 140 GLU B CA 1
ATOM 2124 C C . GLU B 1 140 ? 5.141 11.125 -14.82 1 92.5 140 GLU B C 1
ATOM 2126 O O . GLU B 1 140 ? 6.32 11.422 -14.617 1 92.5 140 GLU B O 1
#

Foldseek 3Di:
DKDKAADDQQQALVSLQVLLVVCLVVLVVVLVVVCVVVVPDPVRCVVPVDPVSSVVSSLLVSLLRAMKIKFFVVVVVVVCVVLVPAAEAEAEDPPATIKMWGARNHNSYIYMYGDHDDRPVRSSVSSVVCCVPPRVVSND/DKDKAADDQQQALVSLQVLLVVCLVVLVVVLVVVCVVVVPDPVRCVVPVDPVSSVVSSLLVSLLRAMKIKFFPVVVVVVCVVLVPAAEAEAEDPPATMKMWGARNHNSYIYMYGDHDDRPVRSSVSSNVCCVPPRVVSND

Solvent-accessible surface area (backbone atoms only — not comparable to full-atom values): 14364 Å² total; per-residue (Å²): 129,76,43,77,45,51,76,42,72,50,58,39,54,69,47,40,31,51,54,51,58,43,34,41,59,17,16,54,44,23,54,53,51,31,41,53,68,54,61,52,48,72,68,53,39,65,70,50,62,40,72,68,34,39,50,51,18,28,52,32,38,48,28,40,26,38,41,34,38,37,31,41,44,68,57,47,54,54,55,45,62,76,41,74,83,37,48,74,48,76,40,72,62,85,88,42,61,26,31,33,37,34,72,38,56,68,74,41,29,32,43,34,32,35,37,81,84,53,63,69,60,46,47,55,51,45,28,52,49,48,30,65,74,60,40,51,70,50,55,103,129,77,42,78,44,52,75,42,71,49,60,38,53,70,46,40,32,52,54,51,58,43,34,42,60,16,18,53,43,23,54,52,49,31,41,54,68,53,62,52,48,71,68,53,39,67,70,50,63,41,73,67,33,38,50,49,19,27,51,30,37,47,30,39,26,39,40,34,39,38,32,39,44,68,56,47,55,54,55,45,63,77,42,72,83,36,48,74,47,75,42,73,62,84,87,41,62,25,30,34,36,33,74,36,56,68,72,41,29,33,43,33,33,35,37,82,82,53,62,69,61,46,47,55,50,45,28,52,48,49,31,66,75,59,40,52,72,50,54,103

Nearest PDB structures (foldseek):
  8ove-assembly1_Bp  TM=3.552E-01  e=2.129E+00  Trypanosoma brucei brucei
  3pq1-assembly1_A  TM=3.766E-01  e=9.607E+00  Homo sapiens
  8ove-assembly1_Bp  TM=3.474E-01  e=2.812E+00  Trypanosoma brucei brucei
  3pq1-assembly1_A  TM=3.766E-01  e=6.331E+00  Homo sapiens

InterPro domains:
  IPR043832 Protein of unknown function DUF5809 [PF19125] (7-136)

pLDDT: mean 96.79, std 3.11, range [78.0, 98.88]

Sequence (280 aa):
MTETRGVFAPETVADAKARFEAVGPAAQAVTKATAREMEFSKAEYDDRVTSSVVETAREAVFASLLVVAVGSYEEFAAARTEHPDAEVVQHGSQDVANAVWHYVPFADAIVAATFEAEADAAVATLRRIAFGEYYREAVEMTETRGVFAPETVADAKARFEAVGPAAQAVTKATAREMEFSKAEYDDRVTSSVVETAREAVFASLLVVAVGSYEEFAAARTEHPDAEVVQHGSQDVANAVWHYVPFADAIVAATFEAEADAAVATLRRIAFGEYYREAVE

Secondary structure (DSSP, 8-state):
--EEE-SB--SSHHHHHHHHHHTHHHHHHHHHHHHHHTT--HHHHHHH--HHHHHHHHHHHHHHTB-EEEEEHHHHHHHHHHSTTSEEEEES-SS-SEEEEEEEGGGTEEEEEEESS-HHHHHHHHHHHHIIIIIHHHH-/--EEE-SB--SSHHHHHHHHHHTHHHHHHHHHHHHHHTT--HHHHHHH--HHHHHHHHHHHHHHTB-EEEEEHHHHHHHHHHSTTSEEEEES-SS-SEEEEEEEGGGTEEEEEEESS-HHHHHHHHHHHHIIIIIHHHH-